Protein AF-A0A2W1BPV3-F1 (afdb_monomer_lite)

Foldseek 3Di:
DPDPLVVVPPPPQQFDVLLVLLCVLLQVVCVVLLNRLWDADPSHTGFDDPVSLVVNVVSLVVLLVLLVCVLVVLVVPDDCDDVSVLVSVVSVLVSVLSVVVSVLSSVLSVVCRSLVSVLSVLLSVLCVLVVVDPDNSVVSSVVLNVVSVVLLVVQVVVLVVCCVVPVVPDDPSVSVSSSVCSNLVSVVSVLVSSVVSLCVLVVVVVVVVVVCVPDDDDCVVVVVVSSVVSVVSSVVSVVSSCVSCVSVVVSVVVVVVSVVVSVVVSVVSVVVSVVVVVVVVVVVVVVVVD

pLDDT: mean 87.78, std 9.65, range [49.22, 98.38]

Secondary structure (DSSP, 8-state):
----GGGGGSS-----HHHHHHHHHHHHHHHHTT--SSEEETTEEEPPPHHHHHHHHHHHHHHHHHHHHHHHHHHHHS-S-HHHHHHHHHHHHHHHHHHHHHHHHHHHHHHTHHHHHHHHHHHHHHHHHTT--SHHHHHHHHHHHHHHHHHHHHHHHHHHHHHHHTTTT--HHHHHHHHHTHHHHHHHHHHHHHHHHHHHHHHHHHHHHHHGGG--STTHHHHHHHHHHHHHHHHHHHHHHHHHHHHHHHHHHHHHHHHHHHHHHHHHHHHHHHHHHHHHHHHHHHHH--

Organism: Helicoverpa armigera (NCBI:txid29058)

Sequence (290 aa):
MAINIEDISTQNNVVEKEVLSLFKPFRMMHALFVTAKYKIKDDVISANTLLYTCMSGFTSIVILVFYFFSIFQTAFVFKWEGLNLAKQVCNIFIYAIYLMGSMMNFCSDIINKDFNVLLVYKIQSICETLKIKGKSLKNFIMINWIYVITLNVYHMWWIVFFSYAFSSSYLYYEVVTNYFYIIFDMNVLYGMRVMKIIRQPLQIWLEEVRNLNSVIDEDYEYFWNKMFKIYEETLETYQIFAKIFRSVVSKVNWRLLIILAYEICLKLILRNYLSCSLIRTSTIYFRCSL

Structure (mmCIF, N/CA/C/O backbone):
data_AF-A0A2W1BPV3-F1
#
_entry.id   AF-A0A2W1BPV3-F1
#
loop_
_atom_site.group_PDB
_atom_site.id
_atom_site.type_symbol
_atom_site.label_atom_id
_atom_site.label_alt_id
_atom_site.label_comp_id
_atom_site.label_asym_id
_atom_site.label_entity_id
_atom_site.label_seq_id
_atom_site.pdbx_PDB_ins_code
_atom_site.Cartn_x
_atom_site.Cartn_y
_atom_site.Cartn_z
_atom_site.occupancy
_atom_site.B_iso_or_equiv
_atom_site.auth_seq_id
_atom_site.auth_comp_id
_atom_site.auth_asym_id
_atom_site.auth_atom_id
_atom_site.pdbx_PDB_model_num
ATOM 1 N N . MET A 1 1 ? 2.784 12.902 24.929 1.00 49.22 1 MET A N 1
ATOM 2 C CA . MET A 1 1 ? 2.142 11.757 25.601 1.00 49.22 1 MET A CA 1
ATOM 3 C C . MET A 1 1 ? 2.839 10.496 25.113 1.00 49.22 1 MET A C 1
ATOM 5 O O . MET A 1 1 ? 2.697 10.152 23.945 1.00 49.22 1 MET A O 1
ATOM 9 N N . ALA A 1 2 ? 3.715 9.908 25.927 1.00 49.50 2 ALA A N 1
ATOM 10 C CA . ALA A 1 2 ? 4.306 8.612 25.610 1.00 49.50 2 ALA A CA 1
ATOM 11 C C . ALA A 1 2 ? 3.259 7.554 25.971 1.00 49.50 2 ALA A C 1
ATOM 13 O O . ALA A 1 2 ? 2.893 7.436 27.135 1.00 49.50 2 ALA A O 1
ATOM 14 N N . ILE A 1 3 ? 2.702 6.871 24.972 1.00 60.78 3 ILE A N 1
ATOM 15 C CA . ILE A 1 3 ? 1.790 5.749 25.206 1.00 60.78 3 ILE A CA 1
ATOM 16 C C . ILE A 1 3 ? 2.669 4.589 25.680 1.00 60.78 3 ILE A C 1
ATOM 18 O O . ILE A 1 3 ? 3.511 4.121 24.911 1.00 60.78 3 ILE A O 1
ATOM 22 N N . ASN A 1 4 ? 2.518 4.170 26.939 1.00 66.62 4 ASN A N 1
ATOM 23 C CA . ASN A 1 4 ? 3.201 2.990 27.464 1.00 66.62 4 ASN A CA 1
ATOM 24 C C . ASN A 1 4 ? 2.645 1.752 26.752 1.00 66.62 4 ASN A C 1
ATOM 26 O O . ASN A 1 4 ? 1.512 1.339 26.979 1.00 66.62 4 ASN A O 1
ATOM 30 N N . ILE A 1 5 ? 3.440 1.180 25.848 1.00 65.31 5 ILE A N 1
ATOM 31 C CA . ILE A 1 5 ? 3.066 -0.008 25.063 1.00 65.31 5 ILE A CA 1
ATOM 32 C C . ILE A 1 5 ? 2.922 -1.243 25.975 1.00 65.31 5 ILE A C 1
ATOM 34 O O . ILE A 1 5 ? 2.183 -2.168 25.642 1.00 65.31 5 ILE A O 1
ATOM 38 N N . GLU A 1 6 ? 3.580 -1.246 27.138 1.00 67.50 6 GLU A N 1
ATOM 39 C CA . GLU A 1 6 ? 3.568 -2.363 28.090 1.00 67.50 6 GLU A CA 1
ATOM 40 C C . GLU A 1 6 ? 2.186 -2.615 28.715 1.00 67.50 6 GLU A C 1
ATOM 42 O O . GLU A 1 6 ? 1.795 -3.777 28.845 1.00 67.50 6 GLU A O 1
ATOM 47 N N . ASP A 1 7 ? 1.395 -1.569 28.981 1.00 61.81 7 ASP A N 1
ATOM 48 C CA . ASP A 1 7 ? 0.073 -1.705 29.617 1.00 61.81 7 ASP A CA 1
ATOM 49 C C . ASP A 1 7 ? -0.966 -2.388 28.711 1.00 61.81 7 ASP A C 1
ATOM 51 O O . ASP A 1 7 ? -1.918 -2.997 29.192 1.00 61.81 7 ASP A O 1
ATOM 55 N N . ILE A 1 8 ? -0.769 -2.359 27.388 1.00 62.12 8 ILE A N 1
ATOM 56 C CA . ILE A 1 8 ? -1.675 -3.006 26.423 1.00 62.12 8 ILE A CA 1
ATOM 57 C C . ILE A 1 8 ? -1.459 -4.531 26.403 1.00 62.12 8 ILE A C 1
ATOM 59 O O . ILE A 1 8 ? -2.325 -5.283 25.969 1.00 62.12 8 ILE A O 1
ATOM 63 N N . SER A 1 9 ? -0.320 -5.032 26.890 1.00 55.91 9 SER A N 1
ATOM 64 C CA . SER A 1 9 ? 0.036 -6.452 26.756 1.00 55.91 9 SER A CA 1
ATOM 65 C C . SER A 1 9 ? -0.665 -7.400 27.745 1.00 55.91 9 SER A C 1
ATOM 67 O O . SER A 1 9 ? -0.678 -8.606 27.496 1.00 55.91 9 SER A O 1
ATOM 69 N N . THR A 1 10 ? -1.271 -6.889 28.825 1.00 58.09 10 THR A N 1
ATOM 70 C CA . THR A 1 10 ? -1.756 -7.705 29.960 1.00 58.09 10 THR A CA 1
ATOM 71 C C . THR A 1 10 ? -3.275 -7.873 30.053 1.00 58.09 10 THR A C 1
ATOM 73 O O . THR A 1 10 ? -3.734 -8.774 30.755 1.00 58.09 10 THR A O 1
ATOM 76 N N . GLN A 1 11 ? -4.078 -7.082 29.336 1.00 59.12 11 GLN A N 1
ATOM 77 C CA . GLN A 1 11 ? -5.503 -7.390 29.166 1.00 59.12 11 GLN A CA 1
ATOM 78 C C . GLN A 1 11 ? -5.657 -8.544 28.170 1.00 59.12 11 GLN A C 1
ATOM 80 O O . GLN A 1 11 ? -4.871 -8.659 27.237 1.00 59.12 11 GLN A O 1
ATOM 85 N N . ASN A 1 12 ? -6.639 -9.428 28.383 1.00 61.16 12 ASN A N 1
ATOM 86 C CA . ASN A 1 12 ? -6.933 -10.574 27.516 1.00 61.16 12 ASN A CA 1
ATOM 87 C C . ASN A 1 12 ? -7.134 -10.118 26.056 1.00 61.16 12 ASN A C 1
ATOM 89 O O . ASN A 1 12 ? -8.250 -9.822 25.640 1.00 61.16 12 ASN A O 1
ATOM 93 N N . ASN A 1 13 ? -6.038 -10.073 25.293 1.00 64.31 13 ASN A N 1
ATOM 94 C CA . ASN A 1 13 ? -5.910 -9.530 23.937 1.00 64.31 13 ASN A CA 1
ATOM 95 C C . ASN A 1 13 ? -6.501 -10.467 22.877 1.00 64.31 13 ASN A C 1
ATOM 97 O O . ASN A 1 13 ? -5.894 -10.736 21.839 1.00 64.31 13 ASN A O 1
ATOM 101 N N . VAL A 1 14 ? -7.678 -11.017 23.157 1.00 80.50 14 VAL A N 1
ATOM 102 C CA . VAL A 1 14 ? -8.420 -11.815 22.193 1.00 80.50 14 VAL A CA 1
ATOM 103 C C . VAL A 1 14 ? -9.124 -10.837 21.267 1.00 80.50 14 VAL A C 1
ATOM 105 O O . VAL A 1 14 ? -10.093 -10.185 21.651 1.00 80.50 14 VAL A O 1
ATOM 108 N N . VAL A 1 15 ? -8.613 -10.710 20.044 1.00 82.69 15 VAL A N 1
ATOM 109 C CA . VAL A 1 15 ? -9.249 -9.857 19.044 1.00 82.69 15 VAL A CA 1
ATOM 110 C C . VAL A 1 15 ? -10.514 -10.539 18.541 1.00 82.69 15 VAL A C 1
ATOM 112 O O . VAL A 1 15 ? -10.476 -11.702 18.128 1.00 82.69 15 VAL A O 1
ATOM 115 N N . GLU A 1 16 ? -11.641 -9.820 18.528 1.00 90.06 16 GLU A N 1
ATOM 116 C CA . GLU A 1 16 ? -12.874 -10.347 17.941 1.00 90.06 16 GLU A CA 1
ATOM 117 C C . GLU A 1 16 ? -12.615 -10.789 16.484 1.00 90.06 16 GLU A C 1
ATOM 119 O O . GLU A 1 16 ? -12.176 -10.012 15.626 1.00 90.06 16 GLU A O 1
ATOM 124 N N . LYS A 1 17 ? -12.915 -12.059 16.173 1.00 91.94 17 LYS A N 1
ATOM 125 C CA . LYS A 1 17 ? -12.676 -12.663 14.845 1.00 91.94 17 LYS A CA 1
ATOM 126 C C . LYS A 1 17 ? -13.303 -11.868 13.701 1.00 91.94 17 LYS A C 1
ATOM 128 O O . LYS A 1 17 ? -12.774 -11.865 12.585 1.00 91.94 17 LYS A O 1
ATOM 133 N N . GLU A 1 18 ? -14.415 -11.185 13.963 1.00 91.50 18 GLU A N 1
ATOM 134 C CA . GLU A 1 18 ? -15.081 -10.347 12.971 1.00 91.50 18 GLU A CA 1
ATOM 135 C C . GLU A 1 18 ? -14.211 -9.143 12.571 1.00 91.50 18 GLU A C 1
ATOM 137 O O . GLU A 1 18 ? -14.060 -8.873 11.377 1.00 91.50 18 GLU A O 1
ATOM 142 N N . VAL A 1 19 ? -13.536 -8.489 13.522 1.00 91.88 19 VAL A N 1
ATOM 143 C CA . VAL A 1 19 ? -12.616 -7.375 13.239 1.00 91.88 19 VAL A CA 1
ATOM 144 C C . VAL A 1 19 ? -11.375 -7.868 12.491 1.00 91.88 19 VAL A C 1
ATOM 146 O O . VAL A 1 19 ? -10.951 -7.251 11.513 1.00 91.88 19 VAL A O 1
ATOM 149 N N . LEU A 1 20 ? -10.832 -9.037 12.848 1.00 93.94 20 LEU A N 1
ATOM 150 C CA . LEU A 1 20 ? -9.727 -9.648 12.092 1.00 93.94 20 LEU A CA 1
ATOM 151 C C . LEU A 1 20 ? -10.113 -9.931 10.635 1.00 93.94 20 LEU A C 1
ATOM 153 O O . LEU A 1 20 ? -9.305 -9.767 9.713 1.00 93.94 20 LEU A O 1
ATOM 157 N N . SER A 1 21 ? -11.358 -10.354 10.409 1.00 94.94 21 SER A N 1
ATOM 158 C CA . SER A 1 21 ? -11.850 -10.688 9.073 1.00 94.94 21 SER A CA 1
ATOM 159 C C . SER A 1 21 ? -11.934 -9.471 8.143 1.00 94.94 21 SER A C 1
ATOM 161 O O . SER A 1 21 ? -11.757 -9.620 6.931 1.00 94.94 21 SER A O 1
ATOM 163 N N . LEU A 1 22 ? -12.079 -8.264 8.700 1.00 95.12 22 LEU A N 1
ATOM 164 C CA . LEU A 1 22 ? -12.081 -7.007 7.953 1.00 95.12 22 LEU A CA 1
ATOM 165 C C . LEU A 1 22 ? -10.731 -6.723 7.277 1.00 95.12 22 LEU A C 1
ATOM 167 O O . LEU A 1 22 ? -10.703 -6.181 6.167 1.00 95.12 22 LEU A O 1
ATOM 171 N N . PHE A 1 23 ? -9.625 -7.168 7.875 1.00 95.75 23 PHE A N 1
ATOM 172 C CA . PHE A 1 23 ? -8.279 -6.996 7.321 1.00 95.75 23 PHE A CA 1
ATOM 173 C C . PHE A 1 23 ? -7.764 -8.196 6.520 1.00 95.75 23 PHE A C 1
ATOM 175 O O . PHE A 1 23 ? -6.737 -8.095 5.842 1.00 95.75 23 PHE A O 1
ATOM 182 N N . LYS A 1 24 ? -8.475 -9.32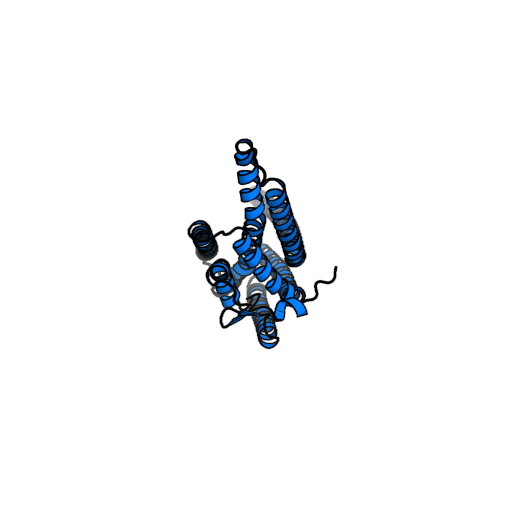7 6.554 1.00 96.00 24 LYS A N 1
ATOM 183 C CA . LYS A 1 24 ? -8.072 -10.576 5.892 1.00 96.00 24 LYS A CA 1
ATOM 184 C C . LYS A 1 24 ? -7.761 -10.426 4.389 1.00 96.00 24 LYS A C 1
ATOM 186 O O . LYS A 1 24 ? -6.731 -10.973 3.990 1.00 96.00 24 LYS A O 1
ATOM 191 N N . PRO A 1 25 ? -8.538 -9.680 3.570 1.00 96.75 25 PRO A N 1
ATOM 192 C CA . PRO A 1 25 ? -8.234 -9.513 2.143 1.00 96.75 25 PRO A CA 1
ATOM 193 C C . PRO A 1 25 ? -6.872 -8.844 1.914 1.00 96.75 25 PRO A C 1
ATOM 195 O O . PRO A 1 25 ? -6.055 -9.315 1.127 1.00 96.75 25 PRO A O 1
ATOM 198 N N . PHE A 1 26 ? -6.591 -7.775 2.664 1.00 96.62 26 PHE A N 1
ATOM 199 C CA . PHE A 1 26 ? -5.329 -7.037 2.572 1.00 96.62 26 PHE A CA 1
ATOM 200 C C . PHE A 1 26 ? -4.157 -7.869 3.072 1.00 96.62 26 PHE A C 1
ATOM 202 O O . PHE A 1 26 ? -3.109 -7.909 2.435 1.00 96.62 26 PHE A O 1
ATOM 209 N N . ARG A 1 27 ? -4.341 -8.575 4.193 1.00 95.62 27 ARG A N 1
ATOM 210 C CA . ARG A 1 27 ? -3.318 -9.466 4.743 1.00 95.62 27 ARG A CA 1
ATOM 211 C C . ARG A 1 27 ? -2.972 -10.586 3.769 1.00 95.62 27 ARG A C 1
ATOM 213 O O . ARG A 1 27 ? -1.799 -10.900 3.642 1.00 95.62 27 ARG A O 1
ATOM 220 N N . MET A 1 28 ? -3.960 -11.174 3.092 1.00 96.69 28 MET A N 1
ATOM 221 C CA . MET A 1 28 ? -3.728 -12.220 2.093 1.00 96.69 28 MET A CA 1
ATOM 222 C C . MET A 1 28 ? -2.845 -11.709 0.953 1.00 96.69 28 MET A C 1
ATOM 224 O O . MET A 1 28 ? -1.843 -12.343 0.635 1.00 96.69 28 MET A O 1
ATOM 228 N N . MET A 1 29 ? -3.163 -10.536 0.401 1.00 96.81 29 MET A N 1
ATOM 229 C CA . MET A 1 29 ? -2.354 -9.927 -0.657 1.00 96.81 29 MET A CA 1
ATOM 230 C C . MET A 1 29 ? -0.951 -9.564 -0.172 1.00 96.81 29 MET A C 1
ATOM 232 O O . MET A 1 29 ? 0.028 -9.910 -0.820 1.00 96.81 29 MET A O 1
ATOM 236 N N . HIS A 1 30 ? -0.818 -8.921 0.988 1.00 95.44 30 HIS A N 1
ATOM 237 C CA . HIS A 1 30 ? 0.501 -8.596 1.527 1.00 95.44 30 HIS A CA 1
ATOM 238 C C . HIS A 1 30 ? 1.317 -9.854 1.863 1.00 95.44 30 HIS A C 1
ATOM 240 O O . HIS A 1 30 ? 2.524 -9.868 1.655 1.00 95.44 30 HIS A O 1
ATOM 246 N N . ALA A 1 31 ? 0.689 -10.929 2.343 1.00 95.38 31 ALA A N 1
ATOM 247 C CA . ALA A 1 31 ? 1.369 -12.196 2.602 1.00 95.38 31 ALA A CA 1
ATOM 248 C C . ALA A 1 31 ? 1.884 -12.849 1.311 1.00 95.38 31 ALA A C 1
ATOM 250 O O . ALA A 1 31 ? 3.004 -13.350 1.309 1.00 95.38 31 ALA A O 1
ATOM 251 N N . LEU A 1 32 ? 1.119 -12.778 0.213 1.00 95.25 32 LEU A N 1
ATOM 252 C CA . LEU A 1 32 ? 1.546 -13.258 -1.109 1.00 95.25 32 LEU A CA 1
ATOM 253 C C . LEU A 1 32 ? 2.847 -12.582 -1.569 1.00 95.25 32 LEU A C 1
ATOM 255 O O . LEU A 1 32 ? 3.685 -13.220 -2.196 1.00 95.25 32 LEU A O 1
ATOM 259 N N . PHE A 1 33 ? 3.040 -11.318 -1.194 1.00 93.62 33 PHE A N 1
ATOM 260 C CA . PHE A 1 33 ? 4.239 -10.541 -1.506 1.00 93.62 33 PHE A CA 1
ATOM 261 C C . PHE A 1 33 ? 5.263 -10.469 -0.364 1.00 93.62 33 PHE A C 1
ATOM 263 O O . PHE A 1 33 ? 6.208 -9.694 -0.450 1.00 93.62 33 PHE A O 1
ATOM 270 N N . VAL A 1 34 ? 5.089 -11.238 0.717 1.00 95.38 34 VAL A N 1
ATOM 271 C CA . VAL A 1 34 ? 5.971 -11.216 1.903 1.00 95.38 34 VAL A CA 1
ATOM 272 C C . VAL A 1 34 ? 6.099 -9.804 2.516 1.00 95.38 34 VAL A C 1
ATOM 274 O O . VAL A 1 34 ? 7.123 -9.423 3.071 1.00 95.38 34 VAL A O 1
ATOM 277 N N . THR A 1 35 ? 5.036 -9.000 2.445 1.00 94.75 35 THR A N 1
ATOM 278 C CA . THR A 1 35 ? 4.943 -7.619 2.968 1.00 94.75 35 THR A CA 1
ATOM 279 C C . THR A 1 35 ? 3.849 -7.457 4.030 1.00 94.75 35 THR A C 1
ATOM 281 O O . THR A 1 35 ? 3.398 -6.349 4.318 1.00 94.75 35 THR A O 1
ATOM 284 N N . ALA A 1 36 ? 3.367 -8.556 4.629 1.00 95.25 36 ALA A N 1
ATOM 285 C CA . ALA A 1 36 ? 2.400 -8.481 5.728 1.00 95.25 36 ALA A CA 1
ATOM 286 C C . ALA A 1 36 ? 2.917 -7.583 6.866 1.00 95.25 36 ALA A C 1
ATOM 288 O O . ALA A 1 36 ? 4.058 -7.722 7.293 1.00 95.25 36 ALA A O 1
ATOM 289 N N . LYS A 1 37 ? 2.067 -6.677 7.367 1.00 93.81 37 LYS A N 1
ATOM 290 C CA . LYS A 1 37 ? 2.445 -5.638 8.348 1.00 93.81 37 LYS A CA 1
ATOM 291 C C . LYS A 1 37 ? 2.455 -6.111 9.802 1.00 93.81 37 LYS A C 1
ATOM 293 O O . LYS A 1 37 ? 3.055 -5.464 10.652 1.00 93.81 37 LYS A O 1
ATOM 298 N N . TYR A 1 38 ? 1.765 -7.207 10.086 1.00 95.12 38 TYR A N 1
ATOM 299 C CA . TYR A 1 38 ? 1.648 -7.807 11.410 1.00 95.12 38 TYR A CA 1
ATOM 300 C C . TYR A 1 38 ? 1.329 -9.296 11.274 1.00 95.12 38 TYR A C 1
ATOM 302 O O . TYR A 1 38 ? 0.836 -9.755 10.234 1.00 95.12 38 TYR A O 1
ATOM 310 N N . LYS A 1 39 ? 1.565 -10.040 12.353 1.00 94.81 39 LYS A N 1
ATOM 311 C CA . LYS A 1 39 ? 1.269 -11.465 12.458 1.00 94.81 39 LYS A CA 1
ATOM 312 C C . LYS A 1 39 ? -0.007 -11.654 13.268 1.00 94.81 39 LYS A C 1
ATOM 314 O O . LYS A 1 39 ? -0.216 -10.983 14.270 1.00 94.81 39 LYS A O 1
ATOM 319 N N . ILE A 1 40 ? -0.850 -12.584 12.832 1.00 93.06 40 ILE A N 1
ATOM 320 C CA . ILE A 1 40 ? -2.006 -13.038 13.610 1.00 93.06 40 ILE A CA 1
ATOM 321 C C . ILE A 1 40 ? -1.770 -14.507 13.920 1.00 93.06 40 ILE A C 1
ATOM 323 O O . ILE A 1 40 ? -1.622 -15.305 12.990 1.00 93.06 40 ILE A O 1
ATOM 327 N N . LYS A 1 41 ? -1.707 -14.849 15.202 1.00 92.56 41 LYS A N 1
ATOM 328 C CA . LYS A 1 41 ? -1.566 -16.223 15.678 1.00 92.56 41 LYS A CA 1
ATOM 329 C C . LYS A 1 41 ? -2.521 -16.407 16.852 1.00 92.56 41 LYS A C 1
ATOM 331 O O . LYS A 1 41 ? -2.480 -15.602 17.770 1.00 92.56 41 LYS A O 1
ATOM 336 N N . ASP A 1 42 ? -3.365 -17.434 16.790 1.00 90.81 42 ASP A N 1
ATOM 337 C CA . ASP A 1 42 ? -4.294 -17.789 17.873 1.00 90.81 42 ASP A CA 1
ATOM 338 C C . ASP A 1 42 ? -5.170 -16.601 18.325 1.00 90.81 42 ASP A C 1
ATOM 340 O O . ASP A 1 42 ? -5.285 -16.314 19.508 1.00 90.81 42 ASP A O 1
ATOM 344 N N . ASP A 1 43 ? -5.737 -15.866 17.357 1.00 89.25 43 ASP A N 1
ATOM 345 C CA . ASP A 1 43 ? -6.548 -14.649 17.562 1.00 89.25 43 ASP A CA 1
ATOM 346 C C . ASP A 1 43 ? -5.822 -13.465 18.247 1.00 89.25 43 ASP A C 1
ATOM 348 O O . ASP A 1 43 ? -6.428 -12.423 18.492 1.00 89.25 43 ASP A O 1
ATOM 352 N N . VAL A 1 44 ? -4.504 -13.569 18.456 1.00 91.25 44 VAL A N 1
ATOM 353 C CA . VAL A 1 44 ? -3.647 -12.488 18.960 1.00 91.25 44 VAL A CA 1
ATOM 354 C C . VAL A 1 44 ? -2.901 -11.825 17.805 1.00 91.25 44 VAL A C 1
ATOM 356 O O . VAL A 1 44 ? -2.309 -12.493 16.945 1.00 91.25 44 VAL A O 1
ATOM 359 N N . ILE A 1 45 ? -2.904 -10.491 17.788 1.00 93.06 45 ILE A N 1
ATOM 360 C CA . ILE A 1 45 ? -2.127 -9.693 16.837 1.00 93.06 45 ILE A CA 1
ATOM 361 C C . ILE A 1 45 ? -0.797 -9.327 17.482 1.00 93.06 45 ILE A C 1
ATOM 363 O O . ILE A 1 45 ? -0.753 -8.649 18.508 1.00 93.06 45 ILE A O 1
ATOM 367 N N . SER A 1 46 ? 0.297 -9.740 16.851 1.00 95.00 46 SER A N 1
ATOM 368 C CA . SER A 1 46 ? 1.648 -9.403 17.283 1.00 95.00 46 SER A CA 1
ATOM 369 C C . SER A 1 46 ? 2.418 -8.701 16.172 1.00 95.00 46 SER A C 1
ATOM 371 O O . SER A 1 46 ? 2.145 -8.876 14.977 1.00 95.00 46 SER A O 1
ATOM 373 N N . ALA A 1 47 ? 3.446 -7.949 16.559 1.00 95.62 47 ALA A N 1
ATOM 374 C CA . ALA A 1 47 ? 4.420 -7.449 15.602 1.00 95.62 47 ALA A CA 1
ATOM 375 C C . ALA A 1 47 ? 5.089 -8.626 14.868 1.00 95.62 47 ALA A C 1
ATOM 377 O O . ALA A 1 47 ? 5.146 -9.759 15.368 1.00 95.62 47 ALA A O 1
ATOM 378 N N . ASN A 1 48 ? 5.577 -8.363 13.657 1.00 94.81 48 ASN A N 1
ATOM 379 C CA . ASN A 1 48 ? 6.331 -9.357 12.904 1.00 94.81 48 ASN A CA 1
ATOM 380 C C . ASN A 1 48 ? 7.630 -9.722 13.629 1.00 94.81 48 ASN A C 1
ATOM 382 O O . ASN A 1 48 ? 8.268 -8.882 14.267 1.00 94.81 48 ASN A O 1
ATOM 386 N N . THR A 1 49 ? 8.046 -10.980 13.491 1.00 95.12 49 THR A N 1
ATOM 387 C CA . THR A 1 49 ? 9.345 -11.427 13.995 1.00 95.12 49 THR A CA 1
ATOM 388 C C . THR A 1 49 ? 10.472 -10.825 13.159 1.00 95.12 49 THR A C 1
ATOM 390 O O . THR A 1 49 ? 10.302 -10.559 11.969 1.00 95.12 49 THR A O 1
ATOM 393 N N . LEU A 1 50 ? 11.656 -10.670 13.761 1.00 94.56 50 LEU A N 1
ATOM 394 C CA . LEU A 1 50 ? 12.847 -10.191 13.052 1.00 94.56 50 LEU A CA 1
ATOM 395 C C . LEU A 1 50 ? 13.149 -11.052 11.816 1.00 94.56 50 LEU A C 1
ATOM 397 O O . LEU A 1 50 ? 13.428 -10.512 10.752 1.00 94.56 50 LEU A O 1
ATOM 401 N N . LEU A 1 51 ? 12.993 -12.376 11.929 1.00 95.75 51 LEU A N 1
ATOM 402 C CA . LEU A 1 51 ? 13.170 -13.308 10.813 1.00 95.75 51 LEU A CA 1
ATOM 403 C C . LEU A 1 51 ? 12.221 -13.007 9.644 1.00 95.75 51 LEU A C 1
ATOM 405 O O . LEU A 1 51 ? 12.664 -12.982 8.500 1.00 95.75 51 LEU A O 1
ATOM 409 N N . TYR A 1 52 ? 10.942 -12.724 9.915 1.00 95.19 52 TYR A N 1
ATOM 410 C CA . TYR A 1 52 ? 9.988 -12.364 8.863 1.00 95.19 52 TYR A CA 1
ATOM 411 C C . TYR A 1 52 ? 10.373 -11.041 8.188 1.00 95.19 52 TYR A C 1
ATOM 413 O O . TYR A 1 52 ? 10.343 -10.935 6.964 1.00 95.19 52 TYR A O 1
ATOM 421 N N . THR A 1 53 ? 10.798 -10.046 8.969 1.00 94.62 53 THR A N 1
ATOM 422 C CA . THR A 1 53 ? 11.296 -8.771 8.438 1.00 94.62 53 THR A CA 1
ATOM 423 C C . THR A 1 53 ? 12.532 -8.973 7.556 1.00 94.62 53 THR A C 1
ATOM 425 O O . THR A 1 53 ? 12.599 -8.414 6.464 1.00 94.62 53 THR A O 1
ATOM 428 N N . CYS A 1 54 ? 13.478 -9.823 7.963 1.00 95.56 54 CYS A N 1
ATOM 429 C CA . CYS A 1 54 ? 14.633 -10.184 7.139 1.00 95.56 54 CYS A CA 1
ATOM 430 C C . CYS A 1 54 ? 14.216 -10.887 5.841 1.00 95.56 54 CYS A C 1
ATOM 432 O O . CYS A 1 54 ? 14.719 -10.534 4.778 1.00 95.56 54 CYS A O 1
ATOM 434 N N . MET A 1 55 ? 13.265 -11.828 5.899 1.00 95.94 55 MET A N 1
ATOM 435 C CA . MET A 1 55 ? 12.726 -12.490 4.704 1.00 95.94 55 MET A CA 1
ATOM 436 C C . MET A 1 55 ? 12.041 -11.503 3.753 1.00 95.94 55 MET A C 1
ATOM 438 O O . MET A 1 55 ? 12.227 -11.594 2.540 1.00 95.94 55 MET A O 1
ATOM 442 N N . SER A 1 56 ? 11.284 -10.542 4.286 1.00 95.12 56 SER A N 1
ATOM 443 C CA . SER A 1 56 ? 10.649 -9.474 3.507 1.00 95.12 56 SER A CA 1
ATOM 444 C C . SER A 1 56 ? 11.685 -8.596 2.796 1.00 95.12 56 SER A C 1
ATOM 446 O O . SER A 1 56 ? 11.577 -8.344 1.593 1.00 95.12 56 SER A O 1
ATOM 448 N N . GLY A 1 57 ? 12.743 -8.199 3.511 1.00 95.44 57 GLY A N 1
ATOM 449 C CA . GLY A 1 57 ? 13.855 -7.431 2.948 1.00 95.44 57 GLY A CA 1
ATOM 450 C C . GLY A 1 57 ? 14.611 -8.204 1.869 1.00 95.44 57 GLY A C 1
ATOM 451 O O . GLY A 1 57 ? 14.839 -7.681 0.781 1.00 95.44 57 GLY A O 1
ATOM 452 N N . PHE A 1 58 ? 14.922 -9.477 2.125 1.00 96.19 58 PHE A N 1
ATOM 453 C CA . PHE A 1 58 ? 15.555 -10.360 1.146 1.00 96.19 58 PHE A CA 1
ATOM 454 C C . PHE A 1 58 ? 14.698 -10.519 -0.115 1.00 96.19 58 PHE A C 1
ATOM 456 O O . PHE A 1 58 ? 15.190 -10.322 -1.222 1.00 96.19 58 PHE A O 1
ATOM 463 N N . THR A 1 59 ? 13.400 -10.789 0.045 1.00 94.00 59 THR A N 1
ATOM 464 C CA . THR A 1 59 ? 12.452 -10.903 -1.075 1.00 94.00 59 THR A CA 1
ATOM 465 C C . THR A 1 59 ? 12.407 -9.608 -1.888 1.00 94.00 59 THR A C 1
ATOM 467 O O . THR A 1 59 ? 12.471 -9.645 -3.114 1.00 94.00 59 THR A O 1
ATOM 470 N N . SER A 1 60 ? 12.386 -8.454 -1.215 1.00 93.94 60 SER A N 1
ATOM 471 C CA . SER A 1 60 ? 12.415 -7.141 -1.869 1.00 93.94 60 SER A CA 1
ATOM 472 C C . SER A 1 60 ? 13.697 -6.932 -2.684 1.00 93.94 60 SER A C 1
ATOM 474 O O . SER A 1 60 ? 13.624 -6.460 -3.817 1.00 93.94 60 SER A O 1
ATOM 476 N N . ILE A 1 61 ? 14.861 -7.328 -2.155 1.00 95.44 61 ILE A N 1
ATOM 477 C CA . ILE A 1 61 ? 16.147 -7.262 -2.870 1.00 95.44 61 ILE A CA 1
ATOM 478 C C . ILE A 1 61 ? 16.144 -8.190 -4.090 1.00 95.44 61 ILE A C 1
ATOM 480 O O . ILE A 1 61 ? 16.541 -7.763 -5.171 1.00 95.44 61 ILE A O 1
ATOM 484 N N . VAL A 1 62 ? 15.663 -9.429 -3.952 1.00 94.56 62 VAL A N 1
ATOM 485 C CA . VAL A 1 62 ? 15.577 -10.385 -5.070 1.00 94.56 62 VAL A CA 1
ATOM 486 C C . VAL A 1 62 ? 14.708 -9.829 -6.198 1.00 94.56 62 VAL A C 1
ATOM 488 O O . VAL A 1 62 ? 15.121 -9.857 -7.356 1.00 94.56 62 VAL A O 1
ATOM 491 N N . ILE A 1 63 ? 13.543 -9.260 -5.870 1.00 92.62 63 ILE A N 1
ATOM 492 C CA . ILE A 1 63 ? 12.660 -8.632 -6.863 1.00 92.62 63 ILE A CA 1
ATOM 493 C C . ILE A 1 63 ? 13.358 -7.444 -7.537 1.00 92.62 63 ILE A C 1
ATOM 495 O O . ILE A 1 63 ? 13.259 -7.291 -8.752 1.00 92.62 63 ILE A O 1
ATOM 499 N N . LEU A 1 64 ? 14.091 -6.619 -6.781 1.00 93.94 64 LEU A N 1
ATOM 500 C CA . LEU A 1 64 ? 14.840 -5.486 -7.336 1.00 93.94 64 LEU A CA 1
ATOM 501 C C . LEU A 1 64 ? 15.938 -5.933 -8.303 1.00 93.94 64 LEU A C 1
ATOM 503 O O . LEU A 1 64 ? 16.051 -5.366 -9.386 1.00 93.94 64 LEU A O 1
ATOM 507 N N . VAL A 1 65 ? 16.709 -6.963 -7.950 1.00 94.62 65 VAL A N 1
ATOM 508 C CA . VAL A 1 65 ? 17.752 -7.525 -8.823 1.00 94.62 65 VAL A CA 1
ATOM 509 C C . VAL A 1 65 ? 17.137 -8.131 -10.082 1.00 94.62 65 VAL A C 1
ATOM 511 O O . VAL A 1 65 ? 17.630 -7.884 -11.181 1.00 94.62 65 VAL A O 1
ATOM 514 N N . PHE A 1 66 ? 16.035 -8.874 -9.949 1.00 92.94 66 PHE A N 1
ATOM 515 C CA . PHE A 1 66 ? 15.319 -9.432 -11.096 1.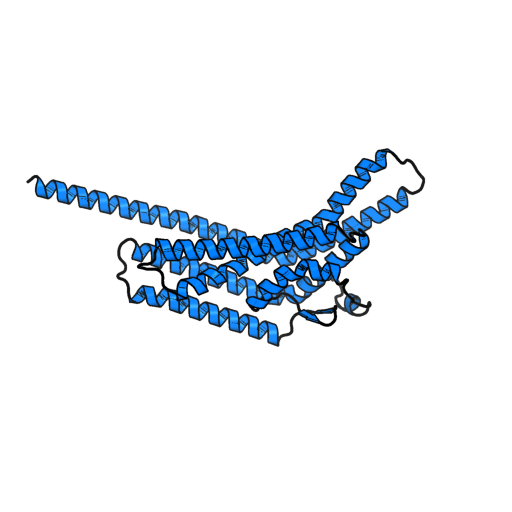00 92.94 66 PHE A CA 1
ATOM 516 C C . PHE A 1 66 ? 14.794 -8.330 -12.025 1.00 92.94 66 PHE A C 1
ATOM 518 O O . PHE A 1 66 ? 14.911 -8.429 -13.250 1.00 92.94 66 PHE A O 1
ATOM 525 N N . TYR A 1 67 ? 14.263 -7.248 -11.452 1.00 92.12 67 TYR A N 1
ATOM 526 C CA . TYR A 1 67 ? 13.753 -6.130 -12.232 1.00 92.12 67 TYR A CA 1
ATO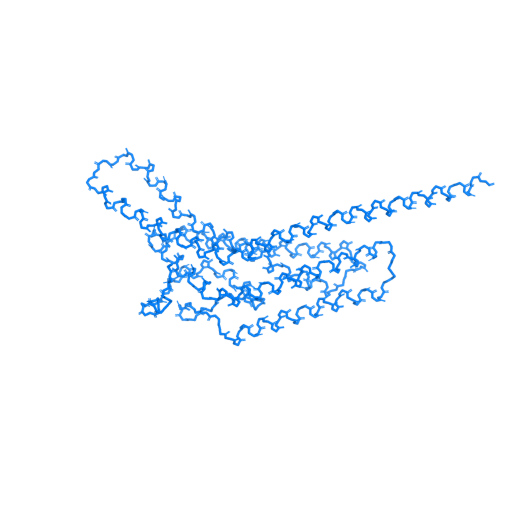M 527 C C . TYR A 1 67 ? 14.873 -5.335 -12.915 1.00 92.12 67 TYR A C 1
ATOM 529 O O . TYR A 1 67 ? 14.756 -4.983 -14.088 1.00 92.12 67 TYR A O 1
ATOM 537 N N . PHE A 1 68 ? 15.994 -5.132 -12.221 1.00 93.88 68 PHE A N 1
ATOM 538 C CA . PHE A 1 68 ? 17.207 -4.561 -12.798 1.00 93.88 68 PHE A CA 1
ATOM 539 C C . PHE A 1 68 ? 17.679 -5.394 -13.993 1.00 93.88 68 PHE A C 1
ATOM 541 O O . PHE A 1 68 ? 17.827 -4.869 -15.094 1.00 93.88 68 PHE A O 1
ATOM 548 N N . PHE A 1 69 ? 17.840 -6.706 -13.810 1.00 93.06 69 PHE A N 1
ATOM 549 C CA . PHE A 1 69 ? 18.264 -7.605 -14.880 1.00 93.06 69 PHE A CA 1
ATOM 550 C C . PHE A 1 69 ? 17.331 -7.524 -16.096 1.00 93.06 69 PHE A C 1
ATOM 552 O O . PHE A 1 69 ? 17.806 -7.364 -17.217 1.00 93.06 69 PHE A O 1
ATOM 559 N N . SER A 1 70 ? 16.016 -7.528 -15.862 1.00 90.06 70 SER A N 1
ATOM 560 C CA . SER A 1 70 ? 14.990 -7.409 -16.906 1.00 90.06 70 SER A CA 1
ATOM 561 C C . SER A 1 70 ? 15.164 -6.149 -17.767 1.00 90.06 70 SER A C 1
ATOM 563 O O . SER A 1 70 ? 15.080 -6.209 -18.989 1.00 90.06 70 SER A O 1
ATOM 565 N N . ILE A 1 71 ? 15.457 -5.003 -17.145 1.00 89.44 71 ILE A N 1
ATOM 566 C CA . ILE A 1 71 ? 15.604 -3.714 -17.842 1.00 89.44 71 ILE A CA 1
ATOM 567 C C . ILE A 1 71 ? 16.942 -3.592 -18.567 1.00 89.44 71 ILE A C 1
ATOM 569 O O . ILE A 1 71 ? 17.020 -3.000 -19.646 1.00 89.44 71 ILE A O 1
ATOM 573 N N . PHE A 1 72 ? 18.020 -4.096 -17.969 1.00 89.94 72 PHE A N 1
ATOM 574 C CA . PHE A 1 72 ? 19.348 -3.984 -18.566 1.00 89.94 72 PHE A CA 1
ATOM 575 C C . PHE A 1 72 ? 19.564 -5.013 -19.673 1.00 89.94 72 PHE A C 1
ATOM 577 O O . PHE A 1 72 ? 20.232 -4.703 -20.655 1.00 89.94 72 PHE A O 1
ATOM 584 N N . GLN A 1 73 ? 18.932 -6.186 -19.594 1.00 90.75 73 GLN A N 1
ATOM 585 C CA . GLN A 1 73 ? 18.969 -7.161 -20.679 1.00 90.75 73 GLN A CA 1
ATOM 586 C C . GLN A 1 73 ? 18.415 -6.567 -21.983 1.00 90.75 73 GLN A C 1
ATOM 588 O O . GLN A 1 73 ? 19.053 -6.690 -23.027 1.00 90.75 73 GLN A O 1
ATOM 593 N N . THR A 1 74 ? 17.280 -5.857 -21.936 1.00 85.06 74 THR A N 1
ATOM 594 C CA . THR A 1 74 ? 16.747 -5.170 -23.125 1.00 85.06 74 THR A CA 1
ATOM 595 C C . THR A 1 74 ? 17.658 -4.037 -23.593 1.00 85.06 74 THR A C 1
ATOM 597 O O . THR A 1 74 ? 17.813 -3.836 -24.796 1.00 85.06 74 THR A O 1
ATOM 600 N N . ALA A 1 75 ? 18.308 -3.334 -22.660 1.00 87.94 75 ALA A N 1
ATOM 601 C CA . ALA A 1 75 ? 19.205 -2.221 -22.964 1.00 87.94 75 ALA A CA 1
ATOM 602 C C . ALA A 1 75 ? 20.411 -2.629 -23.823 1.00 87.94 75 ALA A C 1
ATOM 604 O O . ALA A 1 75 ? 20.864 -1.833 -24.643 1.00 87.94 75 ALA A O 1
ATOM 605 N N . PHE A 1 76 ? 20.939 -3.842 -23.626 1.00 88.62 76 PHE A N 1
ATOM 606 C CA . PHE A 1 76 ? 22.111 -4.336 -24.358 1.00 88.62 76 PHE A CA 1
ATOM 607 C C . PHE A 1 76 ? 21.770 -4.978 -25.708 1.00 88.62 76 PHE A C 1
ATOM 609 O O . PHE A 1 76 ? 22.627 -5.029 -26.587 1.00 88.62 76 PHE A O 1
ATOM 616 N N . VAL A 1 77 ? 20.539 -5.468 -25.888 1.00 87.69 77 VAL A N 1
ATOM 617 C CA . VAL A 1 77 ? 20.122 -6.158 -27.121 1.00 87.69 77 VAL A CA 1
ATOM 618 C C . VAL A 1 77 ? 19.631 -5.176 -28.186 1.00 87.69 77 VAL A C 1
ATOM 620 O O . VAL A 1 77 ? 19.912 -5.352 -29.372 1.00 87.69 77 VAL A O 1
ATOM 623 N N . PHE A 1 78 ? 18.893 -4.138 -27.790 1.00 84.12 78 PHE A N 1
ATOM 624 C CA . PHE A 1 78 ? 18.272 -3.217 -28.738 1.00 84.12 78 PHE A CA 1
ATOM 625 C C . PHE A 1 78 ? 19.148 -1.995 -29.016 1.00 84.12 78 PHE A C 1
ATOM 627 O O . PHE A 1 78 ? 19.721 -1.395 -28.110 1.00 84.12 78 PHE A O 1
ATOM 634 N N . LYS A 1 79 ? 19.198 -1.568 -30.284 1.00 89.25 79 LYS A N 1
ATOM 635 C CA . LYS A 1 79 ? 19.802 -0.280 -30.650 1.00 89.25 79 LYS A CA 1
ATOM 636 C C . LYS A 1 79 ? 19.021 0.863 -30.000 1.00 89.25 79 LYS A C 1
ATOM 638 O O . LYS A 1 79 ? 17.788 0.884 -30.038 1.00 89.25 79 LYS A O 1
ATOM 643 N N . TRP A 1 80 ? 19.753 1.823 -29.440 1.00 88.44 80 TRP A N 1
ATOM 644 C CA . TRP A 1 80 ? 19.228 2.993 -28.730 1.00 88.44 80 TRP A CA 1
ATOM 645 C C . TRP A 1 80 ? 18.720 4.062 -29.709 1.00 88.44 80 TRP A C 1
ATOM 647 O O . TRP A 1 80 ? 19.188 5.197 -29.725 1.00 88.44 80 TRP A O 1
ATOM 657 N N . GLU A 1 81 ? 17.756 3.693 -30.550 1.00 88.88 81 GLU A N 1
ATOM 658 C CA . GLU A 1 81 ? 17.206 4.558 -31.593 1.00 88.88 81 GLU A CA 1
ATOM 659 C C . GLU A 1 81 ? 15.678 4.670 -31.481 1.00 88.88 81 GLU A C 1
ATOM 661 O O . GLU A 1 81 ? 14.977 3.711 -31.143 1.00 88.88 81 GLU A O 1
ATOM 666 N N . GLY A 1 82 ? 15.154 5.867 -31.766 1.00 85.19 82 GLY A N 1
ATOM 667 C CA . GLY A 1 82 ? 13.717 6.146 -31.844 1.00 85.19 82 GLY A CA 1
ATOM 668 C C . GLY A 1 82 ? 12.925 5.729 -30.600 1.00 85.19 82 GLY A C 1
ATOM 669 O O . GLY A 1 82 ? 13.231 6.141 -29.480 1.00 85.19 82 GLY A O 1
ATOM 670 N N . LEU A 1 83 ? 11.887 4.912 -30.805 1.00 79.69 83 LEU A N 1
ATOM 671 C CA . LEU A 1 83 ? 10.982 4.449 -29.747 1.00 79.69 83 LEU A CA 1
ATOM 672 C C . LEU A 1 83 ? 11.671 3.559 -28.701 1.00 79.69 83 LEU A C 1
ATOM 674 O O . LEU A 1 83 ? 11.269 3.583 -27.539 1.00 79.69 83 LEU A O 1
ATOM 678 N N . ASN A 1 84 ? 12.722 2.820 -29.072 1.00 84.31 84 ASN A N 1
ATOM 679 C CA . ASN A 1 84 ? 13.443 1.954 -28.134 1.00 84.31 84 ASN A CA 1
ATOM 680 C C . ASN A 1 84 ? 14.235 2.770 -27.110 1.00 84.31 84 ASN A C 1
ATOM 682 O O . ASN A 1 84 ? 14.228 2.433 -25.928 1.00 84.31 84 ASN A O 1
ATOM 686 N N . LEU A 1 85 ? 14.853 3.878 -27.541 1.00 85.69 85 LEU A N 1
ATOM 687 C CA . LEU A 1 85 ? 15.514 4.816 -26.631 1.00 85.69 85 LEU A CA 1
ATOM 688 C C . LEU A 1 85 ? 14.510 5.393 -25.628 1.00 85.69 85 LEU A C 1
ATOM 690 O O . LEU A 1 85 ? 14.768 5.386 -24.426 1.00 85.69 85 LEU A O 1
ATOM 694 N N . ALA A 1 86 ? 13.349 5.846 -26.115 1.00 83.44 86 ALA A N 1
ATOM 695 C CA . ALA A 1 86 ? 12.289 6.351 -25.251 1.00 83.44 86 ALA A CA 1
ATOM 696 C C . ALA A 1 86 ? 11.850 5.275 -24.245 1.00 83.44 86 ALA A C 1
ATOM 698 O O . ALA A 1 86 ? 11.931 5.528 -23.046 1.00 83.44 86 ALA A O 1
ATOM 699 N N . LYS A 1 87 ? 11.499 4.058 -24.699 1.00 83.75 87 LYS A N 1
ATOM 700 C CA . LYS A 1 87 ? 11.135 2.923 -23.822 1.00 83.75 87 LYS A CA 1
ATOM 701 C C . LYS A 1 87 ? 12.205 2.673 -22.755 1.00 83.75 87 LYS A C 1
ATOM 703 O O . LYS A 1 87 ? 11.869 2.538 -21.582 1.00 83.75 87 LYS A O 1
ATOM 708 N N . GLN A 1 88 ? 13.483 2.654 -23.132 1.00 87.75 88 GLN A N 1
ATOM 709 C CA . GLN A 1 88 ? 14.575 2.367 -22.201 1.00 87.75 88 GLN A CA 1
ATOM 710 C C . GLN A 1 88 ? 14.730 3.454 -21.132 1.00 87.75 88 GLN A C 1
ATOM 712 O O . GLN A 1 88 ? 14.851 3.137 -19.949 1.00 87.75 88 GLN A O 1
ATOM 717 N N . VAL A 1 89 ? 14.668 4.729 -21.524 1.00 86.56 89 VAL A N 1
ATOM 718 C CA . VAL A 1 89 ? 14.675 5.855 -20.578 1.00 86.56 89 VAL A CA 1
ATOM 719 C C . VAL A 1 89 ? 13.494 5.736 -19.613 1.00 86.56 89 VAL A C 1
ATOM 721 O O . VAL A 1 89 ? 13.673 5.863 -18.403 1.00 86.56 89 VAL A O 1
ATOM 724 N N . CYS A 1 90 ? 12.306 5.407 -20.127 1.00 84.06 90 CYS A N 1
ATOM 725 C CA . CYS A 1 90 ? 11.109 5.214 -19.311 1.00 84.06 90 CYS A CA 1
ATOM 726 C C . CYS A 1 90 ? 11.288 4.086 -18.291 1.00 84.06 90 CYS A C 1
ATOM 728 O O . CYS A 1 90 ? 11.019 4.281 -17.107 1.00 84.06 90 CYS A O 1
ATOM 730 N N . ASN A 1 91 ? 11.810 2.940 -18.727 1.00 87.06 91 ASN A N 1
ATOM 731 C CA . ASN A 1 91 ? 12.077 1.800 -17.857 1.00 87.06 91 ASN A CA 1
ATOM 732 C C . ASN A 1 91 ? 13.075 2.145 -16.741 1.00 87.06 91 ASN A C 1
ATOM 734 O O . ASN A 1 91 ? 12.844 1.782 -15.591 1.00 87.06 91 ASN A O 1
ATOM 738 N N . ILE A 1 92 ? 14.143 2.894 -17.042 1.00 89.38 92 ILE A N 1
ATOM 739 C CA . ILE A 1 92 ? 15.125 3.334 -16.035 1.00 89.38 92 ILE A CA 1
ATOM 740 C C . ILE A 1 92 ? 14.469 4.233 -14.978 1.00 89.38 92 ILE A C 1
ATOM 742 O O . ILE A 1 92 ? 14.691 4.041 -13.780 1.00 89.38 92 ILE A O 1
ATOM 746 N N . PHE A 1 93 ? 13.632 5.188 -15.392 1.00 86.62 93 PHE A N 1
ATOM 747 C CA . PHE A 1 93 ? 12.904 6.044 -14.450 1.00 86.62 93 PHE A CA 1
ATOM 748 C C . PHE A 1 93 ? 11.923 5.248 -13.591 1.00 86.62 93 PHE A C 1
ATOM 750 O O . PHE A 1 93 ? 11.902 5.401 -12.370 1.00 86.62 93 PHE A O 1
ATOM 757 N N . ILE A 1 94 ? 11.140 4.369 -14.213 1.00 86.50 94 ILE A N 1
ATOM 758 C CA . ILE A 1 94 ? 10.188 3.504 -13.516 1.00 86.50 94 ILE A CA 1
ATOM 759 C C . ILE A 1 94 ? 10.917 2.608 -12.499 1.00 86.50 94 ILE A C 1
ATOM 761 O O . ILE A 1 94 ? 10.451 2.461 -11.366 1.00 86.50 94 ILE A O 1
ATOM 765 N N . TYR A 1 95 ? 12.087 2.072 -12.853 1.00 90.06 95 TYR A N 1
ATOM 766 C CA . TYR A 1 95 ? 12.948 1.321 -11.940 1.00 90.06 95 TYR A CA 1
ATOM 767 C C . TYR A 1 95 ? 13.417 2.154 -10.754 1.00 90.06 95 TYR A C 1
ATOM 769 O O . TYR A 1 95 ? 13.307 1.703 -9.616 1.00 90.06 95 TYR A O 1
ATOM 777 N N . ALA A 1 96 ? 13.892 3.379 -10.989 1.00 89.81 96 ALA A N 1
ATOM 778 C CA . ALA A 1 96 ? 14.324 4.267 -9.916 1.00 89.81 96 ALA A CA 1
ATOM 779 C C . ALA A 1 96 ? 13.177 4.573 -8.934 1.00 89.81 96 ALA A C 1
ATOM 781 O O . ALA A 1 96 ? 13.364 4.488 -7.719 1.00 89.81 96 ALA A O 1
ATOM 782 N N . ILE A 1 97 ? 11.971 4.846 -9.449 1.00 86.62 97 ILE A N 1
ATOM 783 C CA . ILE A 1 97 ? 10.763 5.047 -8.630 1.00 86.62 97 ILE A CA 1
ATOM 784 C C . ILE A 1 97 ? 10.446 3.788 -7.825 1.00 86.62 97 ILE A C 1
ATOM 786 O O . ILE A 1 97 ? 10.169 3.875 -6.628 1.00 86.62 97 ILE A O 1
ATOM 790 N N . TYR A 1 98 ? 10.482 2.621 -8.470 1.00 89.06 98 TYR A N 1
ATOM 791 C CA . TYR A 1 98 ? 10.200 1.345 -7.824 1.00 89.06 98 TYR A CA 1
ATOM 792 C C . TYR A 1 98 ? 11.204 1.049 -6.704 1.00 89.06 98 TYR A C 1
ATOM 794 O O . TYR A 1 98 ? 10.799 0.702 -5.595 1.00 89.06 98 TYR A O 1
ATOM 802 N N . LEU A 1 99 ? 12.499 1.256 -6.956 1.00 91.94 99 LEU A N 1
ATOM 803 C CA . LEU A 1 99 ? 13.573 1.099 -5.978 1.00 91.94 99 LEU A CA 1
ATOM 804 C C . LEU A 1 99 ? 13.355 2.004 -4.762 1.00 91.94 99 LEU A C 1
ATOM 806 O O . LEU A 1 99 ? 13.346 1.520 -3.629 1.00 91.94 99 LEU A O 1
ATOM 810 N N . MET A 1 100 ? 13.121 3.299 -4.988 1.00 89.69 100 MET A N 1
ATOM 811 C CA . MET A 1 100 ? 12.847 4.251 -3.909 1.00 89.69 100 MET A CA 1
ATOM 812 C C . MET A 1 100 ? 11.584 3.869 -3.131 1.00 89.69 100 MET A C 1
ATOM 814 O O . MET A 1 100 ? 11.602 3.828 -1.901 1.00 89.69 100 MET A O 1
ATOM 818 N N . GLY A 1 101 ? 10.499 3.537 -3.833 1.00 88.50 101 GLY A N 1
ATOM 819 C CA . GLY A 1 101 ? 9.234 3.132 -3.225 1.00 88.50 101 GLY A CA 1
ATOM 820 C C . GLY A 1 101 ? 9.369 1.870 -2.374 1.00 88.50 101 GLY A C 1
ATOM 821 O O . GLY A 1 101 ? 8.857 1.838 -1.254 1.00 88.50 101 GLY A O 1
ATOM 822 N N . SER A 1 102 ? 10.088 0.864 -2.876 1.00 90.75 102 SER A N 1
ATOM 823 C CA . SER A 1 102 ? 10.342 -0.407 -2.193 1.00 90.75 102 SER A CA 1
ATOM 824 C C . SER A 1 102 ? 11.174 -0.200 -0.925 1.00 90.75 102 SER A C 1
ATOM 826 O O . SER A 1 102 ? 10.742 -0.591 0.161 1.00 90.75 102 SER A O 1
ATOM 828 N N . MET A 1 103 ? 12.290 0.536 -1.021 1.00 91.25 103 MET A N 1
ATOM 829 C CA . MET A 1 103 ? 13.132 0.875 0.135 1.00 91.25 103 MET A CA 1
ATOM 830 C C . MET A 1 103 ? 12.350 1.649 1.194 1.00 91.25 103 MET A C 1
ATOM 832 O O . MET A 1 103 ? 12.354 1.297 2.373 1.00 91.25 103 MET A O 1
ATOM 836 N N . MET A 1 104 ? 11.601 2.672 0.780 1.00 88.75 104 MET A N 1
ATOM 837 C CA . MET A 1 104 ? 10.768 3.433 1.703 1.00 88.75 104 MET A CA 1
ATOM 838 C C . MET A 1 104 ? 9.673 2.572 2.334 1.00 88.75 104 MET A C 1
ATOM 840 O O . MET A 1 104 ? 9.300 2.819 3.482 1.00 88.75 104 MET A O 1
ATOM 844 N N . ASN A 1 105 ? 9.085 1.619 1.600 1.00 89.94 105 ASN A N 1
ATOM 845 C CA . ASN A 1 105 ? 8.103 0.687 2.154 1.00 89.94 105 ASN A CA 1
ATOM 846 C C . ASN A 1 105 ? 8.731 -0.193 3.231 1.00 89.94 105 ASN A C 1
ATOM 848 O O . ASN A 1 105 ? 8.258 -0.168 4.362 1.00 89.94 105 ASN A O 1
ATOM 852 N N . PHE A 1 106 ? 9.860 -0.823 2.922 1.00 92.31 106 PHE A N 1
ATOM 853 C CA . PHE A 1 106 ? 10.611 -1.637 3.868 1.00 92.31 106 PHE A CA 1
ATOM 854 C C . PHE A 1 106 ? 10.997 -0.862 5.140 1.00 92.31 106 PHE A C 1
ATOM 856 O O . PHE A 1 106 ? 10.700 -1.297 6.252 1.00 92.31 106 PHE A O 1
ATOM 863 N N . CYS A 1 107 ? 11.564 0.343 5.000 1.00 92.38 107 CYS A N 1
ATOM 864 C CA . CYS A 1 107 ? 11.886 1.192 6.150 1.00 92.38 107 CYS A CA 1
ATOM 865 C C . CYS A 1 107 ? 10.638 1.574 6.960 1.00 92.38 107 CYS A C 1
ATOM 867 O O . CYS A 1 107 ? 10.682 1.590 8.187 1.00 92.38 107 CYS A O 1
ATOM 869 N N . SER A 1 108 ? 9.518 1.871 6.291 1.00 91.12 108 SER A N 1
ATOM 870 C CA . SER A 1 108 ? 8.263 2.206 6.978 1.00 91.12 108 SER A CA 1
ATOM 871 C C . SER A 1 108 ? 7.707 1.021 7.760 1.00 91.12 108 SER A C 1
ATOM 873 O O . SER A 1 108 ? 7.190 1.226 8.855 1.00 91.12 108 SER A O 1
ATOM 875 N N . ASP A 1 109 ? 7.820 -0.191 7.219 1.00 91.62 109 ASP A N 1
ATOM 876 C CA . ASP A 1 109 ? 7.351 -1.411 7.872 1.00 91.62 109 ASP A CA 1
ATOM 877 C C . ASP A 1 109 ? 8.197 -1.738 9.114 1.00 91.62 109 ASP A C 1
ATOM 879 O O . ASP A 1 109 ? 7.645 -2.144 10.135 1.00 91.62 109 ASP A O 1
ATOM 883 N N . ILE A 1 110 ? 9.510 -1.466 9.081 1.00 93.38 110 ILE A N 1
ATOM 884 C CA . ILE A 1 110 ? 10.395 -1.597 10.251 1.00 93.38 110 ILE A CA 1
ATOM 885 C C . ILE A 1 110 ? 10.067 -0.548 11.318 1.00 93.38 110 ILE A C 1
ATOM 887 O O . ILE A 1 110 ? 9.848 -0.900 12.477 1.00 93.38 110 ILE A O 1
ATOM 891 N N . ILE A 1 111 ? 10.038 0.734 10.937 1.00 94.19 111 ILE A N 1
ATOM 892 C CA . ILE A 1 111 ? 9.872 1.858 11.874 1.00 94.19 111 ILE A CA 1
ATOM 893 C C . ILE A 1 111 ? 8.490 1.824 12.536 1.00 94.19 111 ILE A C 1
ATOM 895 O O . ILE A 1 111 ? 8.359 2.144 13.714 1.00 94.19 111 ILE A O 1
ATOM 899 N N . ASN A 1 112 ? 7.451 1.431 11.792 1.00 94.31 112 ASN A N 1
ATOM 900 C CA . ASN A 1 112 ? 6.067 1.496 12.257 1.00 94.31 112 ASN A CA 1
ATOM 901 C C . ASN A 1 112 ? 5.483 0.138 12.670 1.00 94.31 112 ASN A C 1
ATOM 903 O O . ASN A 1 112 ? 4.262 0.028 12.784 1.00 94.31 112 ASN A O 1
ATOM 907 N N . LYS A 1 113 ? 6.306 -0.896 12.896 1.00 94.69 113 LYS A N 1
ATOM 908 C CA . LYS A 1 113 ? 5.823 -2.248 13.232 1.00 94.69 113 LYS A CA 1
ATOM 909 C C . LYS A 1 113 ? 4.862 -2.255 14.433 1.00 94.69 113 LYS A C 1
ATOM 911 O O . LYS A 1 113 ? 3.795 -2.857 14.351 1.00 94.69 113 LYS A O 1
ATOM 916 N N . ASP A 1 114 ? 5.191 -1.518 15.494 1.00 95.38 114 ASP A N 1
ATOM 917 C CA . ASP A 1 114 ? 4.405 -1.500 16.733 1.00 95.38 114 ASP A CA 1
ATOM 918 C C . ASP A 1 114 ? 3.146 -0.638 16.563 1.00 95.38 114 ASP A C 1
ATOM 920 O O . ASP A 1 114 ? 2.056 -1.017 16.985 1.00 95.38 114 ASP A O 1
ATOM 924 N N . PHE A 1 115 ? 3.259 0.474 15.825 1.00 95.56 115 PHE A N 1
ATOM 925 C CA . PHE A 1 115 ? 2.113 1.319 15.480 1.00 95.56 115 PHE A CA 1
ATOM 926 C C . PHE A 1 115 ? 1.101 0.592 14.587 1.00 95.56 115 PHE A C 1
ATOM 928 O O . PHE A 1 115 ? -0.097 0.782 14.764 1.00 95.56 115 PHE A O 1
ATOM 935 N N . ASN A 1 116 ? 1.548 -0.259 13.657 1.00 95.12 116 ASN A N 1
ATOM 936 C CA . ASN A 1 116 ? 0.652 -1.065 12.823 1.00 95.12 116 ASN A CA 1
ATOM 937 C C . ASN A 1 116 ? -0.210 -2.014 13.664 1.00 95.12 116 ASN A C 1
ATOM 939 O O . ASN A 1 116 ? -1.389 -2.179 13.365 1.00 95.12 116 ASN A O 1
ATOM 943 N N . VAL A 1 117 ? 0.363 -2.616 14.708 1.00 95.94 117 VAL A N 1
ATOM 944 C CA . VAL A 1 117 ? -0.360 -3.486 15.646 1.00 95.94 117 VAL A CA 1
ATOM 945 C C . VAL A 1 117 ? -1.322 -2.661 16.502 1.00 95.94 117 VAL A C 1
ATOM 947 O O . VAL A 1 117 ? -2.512 -2.969 16.556 1.00 95.94 117 VAL A O 1
ATOM 950 N N . LEU A 1 118 ? -0.833 -1.561 17.086 1.00 95.56 118 LEU A N 1
ATOM 951 C CA . LEU A 1 118 ? -1.634 -0.638 17.893 1.00 95.56 118 LEU A CA 1
ATOM 952 C C . LEU A 1 118 ? -2.844 -0.090 17.124 1.00 95.56 118 LEU A C 1
ATOM 954 O O . LEU A 1 118 ? -3.939 0.006 17.671 1.00 95.56 118 LEU A O 1
ATOM 958 N N . LEU A 1 119 ? -2.666 0.232 15.841 1.00 96.25 119 LEU A N 1
ATOM 959 C CA . LEU A 1 119 ? -3.739 0.700 14.968 1.00 96.25 119 LEU A CA 1
ATOM 960 C C . LEU A 1 119 ? -4.873 -0.325 14.859 1.00 96.25 119 LEU A C 1
ATOM 962 O O . LEU A 1 119 ? -6.037 0.064 14.888 1.00 96.25 119 LEU A O 1
ATOM 966 N N . VAL A 1 120 ? -4.559 -1.620 14.737 1.00 96.00 120 VAL A N 1
ATOM 967 C CA . VAL A 1 120 ? -5.602 -2.651 14.640 1.00 96.00 120 VAL A CA 1
ATOM 968 C C . VAL A 1 120 ? -6.359 -2.788 15.960 1.00 96.00 120 VAL A C 1
ATOM 970 O O . VAL A 1 120 ? -7.586 -2.842 15.929 1.00 96.00 120 VAL A O 1
ATOM 973 N N . TYR A 1 121 ? -5.664 -2.752 17.102 1.00 94.94 121 TYR A N 1
ATOM 974 C CA . TYR A 1 121 ? -6.310 -2.760 18.422 1.00 94.94 121 TYR A CA 1
ATOM 975 C C . TYR A 1 121 ? -7.221 -1.547 18.632 1.00 94.94 121 TYR A C 1
ATOM 977 O O . TYR A 1 121 ? -8.353 -1.683 19.088 1.00 94.94 121 TYR A O 1
ATOM 985 N N . LYS A 1 122 ? -6.779 -0.352 18.233 1.00 95.00 122 LYS A N 1
ATOM 986 C CA . LYS A 1 122 ? -7.604 0.859 18.319 1.00 95.00 122 LYS A CA 1
ATOM 987 C C . LYS A 1 122 ? -8.837 0.792 17.412 1.00 95.00 122 LYS A C 1
ATOM 989 O O . LYS A 1 122 ? -9.925 1.177 17.829 1.00 95.00 122 LYS A O 1
ATOM 994 N N . ILE A 1 123 ? -8.704 0.241 16.203 1.00 94.88 123 ILE A N 1
ATOM 995 C CA . ILE A 1 123 ? -9.856 0.006 15.317 1.00 94.88 123 ILE A CA 1
ATOM 996 C C . ILE A 1 123 ? -10.827 -1.006 15.930 1.00 94.88 123 ILE A C 1
ATOM 998 O O . ILE A 1 123 ? -12.035 -0.797 15.852 1.00 94.88 123 ILE A O 1
ATOM 1002 N N . GLN A 1 124 ? -10.323 -2.072 16.557 1.00 93.50 124 GLN A N 1
ATOM 1003 C CA . GLN A 1 124 ? -11.165 -3.023 17.281 1.00 93.50 124 GLN A CA 1
ATOM 1004 C C . GLN A 1 124 ? -11.950 -2.329 18.396 1.00 93.50 124 GLN A C 1
ATOM 1006 O O . GLN A 1 124 ? -13.172 -2.446 18.413 1.00 93.50 124 GLN A O 1
ATOM 1011 N N . SER A 1 125 ? -11.273 -1.559 19.254 1.00 92.75 125 SER A N 1
ATOM 1012 C CA . SER A 1 125 ? -11.912 -0.791 20.333 1.00 92.75 125 SER A CA 1
ATOM 1013 C C . SER A 1 125 ? -13.041 0.086 19.794 1.00 92.75 125 SER A C 1
ATOM 1015 O O . SER A 1 125 ? -14.152 0.065 20.309 1.00 92.75 125 SER A O 1
ATOM 1017 N N . ILE A 1 126 ? -12.798 0.798 18.689 1.00 92.06 126 ILE A N 1
ATOM 1018 C CA . ILE A 1 126 ? -13.815 1.626 18.035 1.00 92.06 126 ILE A CA 1
ATOM 1019 C C . ILE A 1 126 ? -15.009 0.782 17.553 1.00 92.06 126 ILE A C 1
ATOM 1021 O O . ILE A 1 126 ? -16.165 1.164 17.761 1.00 92.06 126 ILE A O 1
ATOM 1025 N N . CYS A 1 127 ? -14.757 -0.358 16.901 1.00 91.06 127 CYS A N 1
ATOM 1026 C CA . CYS A 1 127 ? -15.814 -1.254 16.426 1.00 91.06 127 CYS A CA 1
ATOM 1027 C C . CYS A 1 127 ? -16.669 -1.810 17.578 1.00 91.06 127 CYS A C 1
ATOM 1029 O O . CYS A 1 127 ? -17.893 -1.899 17.436 1.00 91.06 127 CYS A O 1
ATOM 1031 N N . GLU A 1 128 ? -16.042 -2.145 18.707 1.00 89.94 128 GLU A N 1
ATOM 1032 C CA . GLU A 1 128 ? -16.708 -2.626 19.920 1.00 89.94 128 GLU A CA 1
ATOM 1033 C C . GLU A 1 128 ? -17.548 -1.528 20.582 1.00 89.94 128 GLU A C 1
ATOM 1035 O O . GLU A 1 128 ? -18.735 -1.746 20.845 1.00 89.94 128 GLU A O 1
ATOM 1040 N N . THR A 1 129 ? -16.982 -0.330 20.775 1.00 86.38 129 THR A N 1
ATOM 1041 C CA . THR A 1 129 ? -17.662 0.813 21.410 1.00 86.38 129 THR A CA 1
ATOM 1042 C C . THR A 1 129 ? -18.933 1.212 20.659 1.00 86.38 129 THR A C 1
ATOM 1044 O O . THR A 1 129 ? -19.962 1.510 21.269 1.00 86.38 129 THR A O 1
ATOM 1047 N N . LEU A 1 130 ? -18.904 1.163 19.327 1.00 81.88 130 LEU A N 1
ATOM 1048 C CA . LEU A 1 130 ? -20.057 1.502 18.488 1.00 81.88 130 LEU A CA 1
ATOM 1049 C C . LEU A 1 130 ? -21.063 0.365 18.342 1.00 81.88 130 LEU A C 1
ATOM 1051 O O . LEU A 1 130 ? -22.075 0.534 17.664 1.00 81.88 130 LEU A O 1
ATOM 1055 N N . LYS A 1 131 ? -20.777 -0.808 18.921 1.00 84.75 131 LYS A N 1
ATOM 1056 C CA . LYS A 1 131 ? -21.569 -2.026 18.730 1.00 84.75 131 LYS A CA 1
ATOM 1057 C C . LYS A 1 131 ? -21.874 -2.263 17.245 1.00 84.75 131 LYS A C 1
ATOM 1059 O O . LYS A 1 131 ? -22.977 -2.694 16.906 1.00 84.75 131 LYS A O 1
ATOM 1064 N N . ILE A 1 132 ? -20.906 -1.994 16.354 1.00 76.94 132 ILE A N 1
ATOM 1065 C CA . ILE A 1 132 ? -21.015 -2.290 14.915 1.00 76.94 132 ILE A CA 1
ATOM 1066 C C . ILE A 1 132 ? -20.910 -3.810 14.772 1.00 76.94 132 ILE A C 1
ATOM 1068 O O . ILE A 1 132 ? -19.894 -4.353 14.350 1.00 76.94 132 ILE A O 1
ATOM 1072 N N . LYS A 1 133 ? -21.962 -4.517 15.180 1.00 74.88 133 LYS A N 1
ATOM 1073 C CA . LYS A 1 133 ? -22.057 -5.970 15.102 1.00 74.88 133 LYS A CA 1
ATOM 1074 C C . LYS A 1 133 ? -22.985 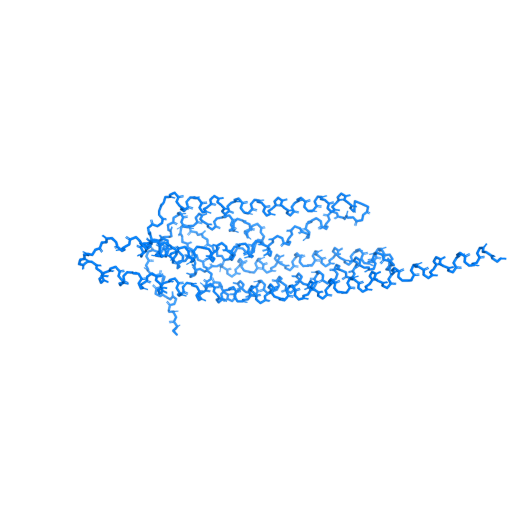-6.356 13.956 1.00 74.88 133 LYS A C 1
ATOM 1076 O O . LYS A 1 133 ? -23.936 -5.651 13.610 1.00 74.88 133 LYS A O 1
ATOM 1081 N N . GLY A 1 134 ? -22.704 -7.499 13.339 1.00 82.56 134 GLY A N 1
ATOM 1082 C CA . GLY A 1 134 ? -23.595 -8.107 12.355 1.00 82.56 134 GLY A CA 1
ATOM 1083 C C . GLY A 1 134 ? -23.477 -7.534 10.937 1.00 82.56 134 GLY A C 1
ATOM 1084 O O . GLY A 1 134 ? -22.448 -7.678 10.276 1.00 82.56 134 GLY A O 1
ATOM 1085 N N . LYS A 1 135 ? -24.578 -6.991 10.397 1.00 86.00 135 LYS A N 1
ATOM 1086 C CA . LYS A 1 135 ? -24.753 -6.775 8.943 1.00 86.00 135 LYS A CA 1
ATOM 1087 C C . LYS A 1 135 ? -23.823 -5.700 8.365 1.00 86.00 135 LYS A C 1
ATOM 1089 O O . LYS A 1 135 ? -23.316 -5.871 7.259 1.00 86.00 135 LYS A O 1
ATOM 1094 N N . SER A 1 136 ? -23.574 -4.617 9.097 1.00 88.81 136 SER A N 1
ATOM 1095 C CA . SER A 1 136 ? -22.722 -3.507 8.643 1.00 88.81 136 SER A CA 1
ATOM 1096 C C . SER A 1 136 ? -21.257 -3.928 8.484 1.00 88.81 136 SER A C 1
ATOM 1098 O O . SER A 1 136 ? -20.651 -3.654 7.446 1.00 88.81 136 SER A O 1
ATOM 1100 N N . LEU A 1 137 ? -20.712 -4.665 9.456 1.00 90.75 137 LEU A N 1
ATOM 1101 C CA . LEU A 1 137 ? -19.341 -5.173 9.408 1.00 90.75 137 LEU A CA 1
ATOM 1102 C C . LEU A 1 137 ? -19.169 -6.216 8.293 1.00 90.75 137 LEU A C 1
ATOM 1104 O O . LEU A 1 137 ? -18.228 -6.122 7.502 1.00 90.75 137 LEU A O 1
ATOM 1108 N N . LYS A 1 138 ? -20.129 -7.143 8.146 1.00 93.75 138 LYS A N 1
ATOM 1109 C CA . LYS A 1 138 ? -20.167 -8.119 7.037 1.00 93.75 138 LYS A CA 1
ATOM 1110 C C . LYS A 1 138 ? -20.165 -7.440 5.668 1.00 93.75 138 LYS A C 1
ATOM 1112 O O . LYS A 1 138 ? -19.387 -7.830 4.797 1.00 93.75 138 LYS A O 1
ATOM 1117 N N . ASN A 1 139 ? -20.962 -6.385 5.496 1.00 94.62 139 ASN A N 1
ATOM 1118 C CA . ASN A 1 139 ? -20.953 -5.591 4.269 1.00 94.62 139 ASN A CA 1
ATOM 1119 C C . ASN A 1 139 ? -19.585 -4.935 4.034 1.00 94.62 139 ASN A C 1
ATOM 1121 O O . ASN A 1 139 ? -19.088 -4.937 2.910 1.00 94.62 139 ASN A O 1
ATOM 1125 N N . PHE A 1 140 ? -18.934 -4.413 5.078 1.00 94.00 140 PHE A N 1
ATOM 1126 C CA . PHE A 1 140 ? -17.608 -3.810 4.941 1.00 94.00 140 PHE A CA 1
ATOM 1127 C C . PHE A 1 140 ? -16.543 -4.830 4.510 1.00 94.00 140 PHE A C 1
ATOM 1129 O O . PHE A 1 140 ? -15.737 -4.535 3.624 1.00 94.00 140 PHE A O 1
ATOM 1136 N N . ILE A 1 141 ? -16.574 -6.037 5.086 1.00 95.94 141 ILE A N 1
ATOM 1137 C CA . ILE A 1 141 ? -15.698 -7.161 4.722 1.00 95.94 141 ILE A CA 1
ATOM 1138 C C . ILE A 1 141 ? -15.914 -7.558 3.257 1.00 95.94 141 ILE A C 1
ATOM 1140 O O . ILE A 1 141 ? -14.947 -7.675 2.503 1.00 95.94 141 ILE A O 1
ATOM 1144 N N . MET A 1 142 ? -17.172 -7.717 2.835 1.00 97.38 142 MET A N 1
ATOM 1145 C CA . MET A 1 142 ? -17.520 -8.046 1.449 1.00 97.38 142 MET A CA 1
ATOM 1146 C C . MET A 1 142 ? -17.006 -6.977 0.478 1.00 97.38 142 MET A C 1
ATOM 1148 O O . MET A 1 142 ? -16.364 -7.299 -0.518 1.00 97.38 142 MET A O 1
ATOM 1152 N N . ILE A 1 143 ? -17.212 -5.699 0.801 1.00 97.19 143 ILE A N 1
ATOM 1153 C CA . ILE A 1 143 ? -16.724 -4.585 -0.014 1.00 97.19 143 ILE A CA 1
ATOM 1154 C C . ILE A 1 143 ? -15.186 -4.588 -0.089 1.00 97.19 143 ILE A C 1
ATOM 1156 O O . ILE A 1 143 ? -14.636 -4.335 -1.159 1.00 97.19 143 ILE A O 1
ATOM 1160 N N . ASN A 1 144 ? -14.472 -4.903 0.999 1.00 96.75 144 ASN A N 1
ATOM 1161 C CA . ASN A 1 144 ? -13.008 -5.021 0.969 1.00 96.75 144 ASN A CA 1
ATOM 1162 C C . ASN A 1 144 ? -12.546 -6.118 -0.001 1.00 96.75 144 ASN A C 1
ATOM 1164 O O . ASN A 1 144 ? -11.624 -5.880 -0.778 1.00 96.75 144 ASN A O 1
ATOM 1168 N N . TRP A 1 145 ? -13.197 -7.286 0.005 1.00 98.38 145 TRP A N 1
ATOM 1169 C CA . TRP A 1 145 ? -12.916 -8.352 -0.963 1.00 98.38 145 TRP A CA 1
ATOM 1170 C C . TRP A 1 145 ? -13.164 -7.905 -2.401 1.00 98.38 145 TRP A C 1
ATOM 1172 O O . TRP A 1 145 ? -12.297 -8.109 -3.247 1.00 98.38 145 TRP A O 1
ATOM 1182 N N . ILE A 1 146 ? -14.296 -7.246 -2.668 1.00 98.25 146 ILE A N 1
ATOM 1183 C CA . ILE A 1 146 ? -14.620 -6.724 -4.003 1.00 98.25 146 ILE A CA 1
ATOM 1184 C C . ILE A 1 146 ? -13.527 -5.767 -4.483 1.00 98.25 146 ILE A C 1
ATOM 1186 O O . ILE A 1 146 ? -13.057 -5.914 -5.608 1.00 98.25 146 ILE A O 1
ATOM 1190 N N . TYR A 1 147 ? -13.071 -4.830 -3.643 1.00 97.62 147 TYR A N 1
ATOM 1191 C CA . TYR A 1 147 ? -11.998 -3.908 -4.026 1.00 97.62 147 TYR A CA 1
ATOM 1192 C C . TYR A 1 147 ? -10.682 -4.627 -4.325 1.00 97.62 147 TYR A C 1
ATOM 1194 O O . TYR A 1 147 ? -10.041 -4.314 -5.324 1.00 97.62 147 TYR A O 1
ATOM 1202 N N . VAL A 1 148 ? -10.286 -5.597 -3.495 1.00 97.88 148 VAL A N 1
ATOM 1203 C CA . VAL A 1 148 ? -9.053 -6.366 -3.718 1.00 97.88 148 VAL A CA 1
ATOM 1204 C C . VAL A 1 148 ? -9.140 -7.181 -5.010 1.00 97.88 148 VAL A C 1
ATOM 1206 O O . VAL A 1 148 ? -8.208 -7.145 -5.810 1.00 97.88 148 VAL A O 1
ATOM 1209 N N . ILE A 1 149 ? -10.258 -7.869 -5.259 1.00 98.06 149 ILE A N 1
ATOM 1210 C CA . ILE A 1 149 ? -10.471 -8.645 -6.490 1.00 98.06 149 ILE A CA 1
ATOM 1211 C C . ILE A 1 149 ? -10.473 -7.721 -7.710 1.00 98.06 149 ILE A C 1
ATOM 1213 O O . ILE A 1 149 ? -9.763 -7.988 -8.674 1.00 98.06 149 ILE A O 1
ATOM 1217 N N . THR A 1 150 ? -11.209 -6.609 -7.649 1.00 97.81 150 THR A N 1
ATOM 1218 C CA . THR A 1 150 ? -11.292 -5.631 -8.745 1.00 97.81 150 THR A CA 1
ATOM 1219 C C . THR A 1 150 ? -9.917 -5.064 -9.081 1.00 97.81 150 THR A C 1
ATOM 1221 O O . THR A 1 150 ? -9.571 -4.971 -10.255 1.00 97.81 150 THR A O 1
ATOM 1224 N N . LEU A 1 151 ? -9.105 -4.744 -8.067 1.00 96.81 151 LEU A N 1
ATOM 1225 C CA . LEU A 1 151 ? -7.746 -4.253 -8.277 1.00 96.81 151 LEU A CA 1
ATOM 1226 C C . LEU A 1 151 ? -6.872 -5.306 -8.977 1.00 96.81 151 LEU A C 1
ATOM 1228 O O . LEU A 1 151 ? -6.203 -4.989 -9.955 1.00 96.81 151 LEU A O 1
ATOM 1232 N N . ASN A 1 152 ? -6.923 -6.569 -8.540 1.00 96.88 152 ASN A N 1
ATOM 1233 C CA . ASN A 1 152 ? -6.184 -7.657 -9.191 1.00 96.88 152 ASN A CA 1
ATOM 1234 C C . ASN A 1 152 ? -6.627 -7.869 -10.645 1.00 96.88 152 ASN A C 1
ATOM 1236 O O . ASN A 1 152 ? -5.782 -7.960 -11.531 1.00 96.88 152 ASN A O 1
ATOM 1240 N N . VAL A 1 153 ? -7.938 -7.900 -10.905 1.00 97.62 153 VAL A N 1
ATOM 1241 C CA . VAL A 1 153 ? -8.488 -8.036 -12.263 1.00 97.62 153 VAL A CA 1
ATOM 1242 C C . VAL A 1 153 ? -8.041 -6.874 -13.146 1.00 97.62 153 VAL A C 1
ATOM 1244 O O . VAL A 1 153 ? -7.627 -7.107 -14.277 1.00 97.62 153 VAL A O 1
ATOM 1247 N N . TYR A 1 154 ? -8.055 -5.645 -12.625 1.00 96.81 154 TYR A N 1
ATOM 1248 C CA . TYR A 1 154 ? -7.580 -4.467 -13.346 1.00 96.81 154 TYR A CA 1
ATOM 1249 C C . TYR A 1 154 ? -6.102 -4.591 -13.744 1.00 96.81 154 TYR A C 1
ATOM 1251 O O . TYR A 1 154 ? -5.773 -4.396 -14.913 1.00 96.81 154 TYR A O 1
ATOM 1259 N N . HIS A 1 155 ? -5.216 -4.983 -12.820 1.00 95.50 155 HIS A N 1
ATOM 1260 C CA . HIS A 1 155 ? -3.798 -5.184 -13.143 1.00 95.50 155 HIS A CA 1
ATOM 1261 C C . HIS A 1 155 ? -3.580 -6.326 -14.138 1.00 95.50 155 HIS A C 1
ATOM 1263 O O . HIS A 1 155 ? -2.818 -6.163 -15.089 1.00 95.50 155 HIS A O 1
ATOM 1269 N N . MET A 1 156 ? -4.263 -7.459 -13.958 1.00 96.06 156 MET A N 1
ATOM 1270 C CA . MET A 1 156 ? -4.164 -8.594 -14.879 1.00 96.06 156 MET A CA 1
ATOM 1271 C C . MET A 1 156 ? -4.641 -8.224 -16.282 1.00 96.06 156 MET A C 1
ATOM 1273 O O . MET A 1 156 ? -3.965 -8.537 -17.259 1.00 96.06 156 MET A O 1
ATOM 1277 N N . TRP A 1 157 ? -5.765 -7.512 -16.390 1.00 96.88 157 TRP A N 1
ATOM 1278 C CA . TRP A 1 157 ? -6.276 -7.021 -17.666 1.00 96.88 157 TRP A CA 1
ATOM 1279 C C . TRP A 1 157 ? -5.275 -6.084 -18.348 1.00 96.88 157 TRP A C 1
ATOM 1281 O O . TRP A 1 157 ? -5.000 -6.252 -19.535 1.00 96.88 157 TRP A O 1
ATOM 1291 N N . TRP A 1 158 ? -4.664 -5.160 -17.598 1.00 93.44 158 TRP A N 1
ATOM 1292 C CA . TRP A 1 158 ? -3.650 -4.255 -18.143 1.00 93.44 158 TRP A CA 1
ATOM 1293 C C . TRP A 1 158 ? -2.419 -5.016 -18.653 1.00 93.44 158 TRP A C 1
ATOM 1295 O O . TRP A 1 158 ? -1.927 -4.752 -19.747 1.00 93.44 158 TRP A O 1
ATOM 1305 N N . ILE A 1 159 ? -1.936 -6.000 -17.894 1.00 93.38 159 ILE A N 1
ATOM 1306 C CA . ILE A 1 159 ? -0.796 -6.827 -18.303 1.00 93.38 159 ILE A CA 1
ATOM 1307 C C . ILE A 1 159 ? -1.117 -7.602 -19.587 1.00 93.38 159 ILE A C 1
ATOM 1309 O O . ILE A 1 159 ? -0.312 -7.597 -20.517 1.00 93.38 159 ILE A O 1
ATOM 1313 N N . VAL A 1 160 ? -2.300 -8.220 -19.675 1.00 95.06 160 VAL A N 1
ATOM 1314 C CA . VAL A 1 160 ? -2.743 -8.946 -20.877 1.00 95.06 160 VAL A CA 1
ATOM 1315 C C . VAL A 1 160 ? -2.855 -8.006 -22.074 1.00 95.06 160 VAL A C 1
ATOM 1317 O O . VAL A 1 160 ? -2.362 -8.330 -23.153 1.00 95.06 160 VAL A O 1
ATOM 1320 N N . PHE A 1 161 ? -3.446 -6.824 -21.890 1.00 94.38 161 PHE A N 1
ATOM 1321 C CA . PHE A 1 161 ? -3.558 -5.832 -22.953 1.00 94.38 161 PHE A CA 1
ATOM 1322 C C . PHE A 1 161 ? -2.178 -5.395 -23.460 1.00 94.38 161 PHE A C 1
ATOM 1324 O O . PHE A 1 161 ? -1.953 -5.403 -24.668 1.00 94.38 161 PHE A O 1
ATOM 1331 N N . PHE A 1 162 ? -1.239 -5.051 -22.569 1.00 88.56 162 PHE A N 1
ATOM 1332 C CA . PHE A 1 162 ? 0.113 -4.646 -22.972 1.00 88.56 162 PHE A CA 1
ATOM 1333 C C . PHE A 1 162 ? 0.864 -5.793 -23.652 1.00 88.56 162 PHE A C 1
ATOM 1335 O O . PHE A 1 162 ? 1.511 -5.579 -24.676 1.00 88.56 162 PHE A O 1
ATOM 1342 N N . SER A 1 163 ? 0.726 -7.015 -23.138 1.00 90.94 163 SER A N 1
ATOM 1343 C CA . SER A 1 163 ? 1.322 -8.198 -23.754 1.00 90.94 163 SER A CA 1
ATOM 1344 C C . SER A 1 163 ? 0.787 -8.454 -25.161 1.00 90.94 163 SER A C 1
ATOM 1346 O O . SER A 1 163 ? 1.543 -8.896 -26.021 1.00 90.94 163 SER A O 1
ATOM 1348 N N . TYR A 1 164 ? -0.496 -8.188 -25.407 1.00 93.44 164 TYR A N 1
ATOM 1349 C CA . TYR A 1 164 ? -1.097 -8.343 -26.729 1.00 93.44 164 TYR A CA 1
ATOM 1350 C C . TYR A 1 164 ? -0.683 -7.209 -27.676 1.00 93.44 164 TYR A C 1
ATOM 1352 O O . TYR A 1 164 ? -0.175 -7.464 -28.769 1.00 93.44 164 TYR A O 1
ATOM 1360 N N . ALA A 1 165 ? -0.834 -5.956 -27.233 1.00 88.94 165 ALA A N 1
ATOM 1361 C CA . ALA A 1 165 ? -0.548 -4.763 -28.027 1.00 88.94 165 ALA A CA 1
ATOM 1362 C C . ALA A 1 165 ? 0.934 -4.641 -28.421 1.00 88.94 165 ALA A C 1
ATOM 1364 O O . ALA A 1 165 ? 1.244 -4.123 -29.491 1.00 88.94 165 ALA A O 1
ATOM 1365 N N . PHE A 1 166 ? 1.846 -5.140 -27.581 1.00 86.25 166 PHE A N 1
ATOM 1366 C CA . PHE A 1 166 ? 3.294 -5.067 -27.791 1.00 86.25 166 PHE A CA 1
ATOM 1367 C C . PHE A 1 166 ? 3.941 -6.450 -27.908 1.00 86.25 166 PHE A C 1
ATOM 1369 O O . PHE A 1 166 ? 5.111 -6.608 -27.568 1.00 86.25 166 PHE A O 1
ATOM 1376 N N . SER A 1 167 ? 3.206 -7.448 -28.402 1.00 89.06 167 SER A N 1
ATOM 1377 C CA . SER A 1 167 ? 3.644 -8.853 -28.464 1.00 89.06 167 SER A CA 1
ATOM 1378 C C . SER A 1 167 ? 5.016 -9.084 -29.116 1.00 89.06 167 SER A C 1
ATOM 1380 O O . SER A 1 167 ? 5.729 -9.995 -28.710 1.00 89.06 167 SER A O 1
ATOM 1382 N N . SER A 1 168 ? 5.441 -8.239 -30.064 1.00 86.75 168 SER A N 1
ATOM 1383 C CA . SER A 1 168 ? 6.773 -8.323 -30.689 1.00 86.75 168 SER A CA 1
ATOM 1384 C C . SER A 1 168 ? 7.932 -7.949 -29.758 1.00 86.75 168 SER A C 1
ATOM 1386 O O . SER A 1 168 ? 9.073 -8.321 -30.014 1.00 86.75 168 SER A O 1
ATOM 1388 N N . SER A 1 169 ? 7.653 -7.170 -28.714 1.00 82.69 169 SER A N 1
ATOM 1389 C CA . SER A 1 169 ? 8.658 -6.519 -27.864 1.00 82.69 169 SER A CA 1
ATOM 1390 C C . SER A 1 169 ? 8.451 -6.785 -26.372 1.00 82.69 169 SER A C 1
ATOM 1392 O O . SER A 1 169 ? 9.272 -6.352 -25.563 1.00 82.69 169 SER A O 1
ATOM 1394 N N . TYR A 1 170 ? 7.340 -7.426 -26.006 1.00 84.25 170 TYR A N 1
ATOM 1395 C CA . TYR A 1 170 ? 6.950 -7.700 -24.631 1.00 84.25 170 TYR A CA 1
ATOM 1396 C C . TYR A 1 170 ? 7.422 -9.095 -24.230 1.00 84.25 170 TYR A C 1
ATOM 1398 O O . TYR A 1 170 ? 7.025 -10.100 -24.820 1.00 84.25 170 TYR A O 1
ATOM 1406 N N . LEU A 1 171 ? 8.303 -9.156 -23.235 1.00 88.75 171 LEU A N 1
ATOM 1407 C CA . LEU A 1 171 ? 8.925 -10.400 -22.789 1.00 88.75 171 LEU A CA 1
ATOM 1408 C C . LEU A 1 171 ? 8.222 -10.932 -21.537 1.00 88.75 171 LEU A C 1
ATOM 1410 O O . LEU A 1 171 ? 7.730 -10.170 -20.709 1.00 88.75 171 LEU A O 1
ATOM 1414 N N . TYR A 1 172 ? 8.196 -12.256 -21.370 1.00 87.44 172 TYR A N 1
ATOM 1415 C CA . TYR A 1 172 ? 7.445 -12.914 -20.291 1.00 87.44 172 TYR A CA 1
ATOM 1416 C C . TYR A 1 172 ? 7.879 -12.482 -18.879 1.00 87.44 172 TYR A C 1
ATOM 1418 O O . TYR A 1 172 ? 7.079 -12.535 -17.951 1.00 87.44 172 TYR A O 1
ATOM 1426 N N . TYR A 1 173 ? 9.124 -12.040 -18.686 1.00 87.12 173 TYR A N 1
ATOM 1427 C CA . TYR A 1 173 ? 9.584 -11.539 -17.390 1.00 87.12 173 TYR A CA 1
ATOM 1428 C C . TYR A 1 173 ? 9.018 -10.148 -17.055 1.00 87.12 173 TYR A C 1
ATOM 1430 O O . TYR A 1 173 ? 8.851 -9.841 -15.874 1.00 87.12 173 TYR A O 1
ATOM 1438 N N . GLU A 1 174 ? 8.650 -9.341 -18.065 1.00 87.38 174 GLU A N 1
ATOM 1439 C CA . GLU A 1 174 ? 8.017 -8.028 -17.869 1.00 87.38 174 GLU A CA 1
ATOM 1440 C C . GLU A 1 174 ? 6.620 -8.181 -17.226 1.00 87.38 174 GLU A C 1
ATOM 1442 O O . GLU A 1 174 ? 6.189 -7.311 -16.469 1.00 87.38 174 GLU A O 1
ATOM 1447 N N . VAL A 1 175 ? 5.934 -9.314 -17.458 1.00 89.69 175 VAL A N 1
ATOM 1448 C CA . VAL A 1 175 ? 4.654 -9.680 -16.808 1.00 89.69 175 VAL A CA 1
ATOM 1449 C C . VAL A 1 175 ? 4.819 -9.719 -15.294 1.00 89.69 175 VAL A C 1
ATOM 1451 O O . VAL A 1 175 ? 4.057 -9.095 -14.555 1.00 89.69 175 VAL A O 1
ATOM 1454 N N . VAL A 1 176 ? 5.832 -10.457 -14.836 1.00 89.31 176 VAL A N 1
ATOM 1455 C CA . VAL A 1 176 ? 6.080 -10.702 -13.414 1.00 89.31 176 VAL A CA 1
ATOM 1456 C C . VAL A 1 176 ? 6.428 -9.392 -12.718 1.00 89.31 1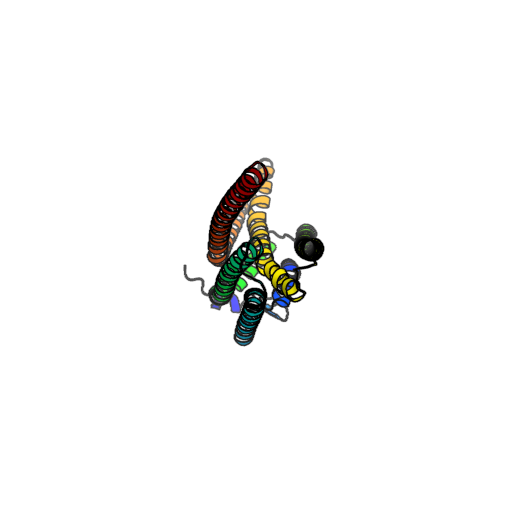76 VAL A C 1
ATOM 1458 O O . VAL A 1 176 ? 5.845 -9.067 -11.686 1.00 89.31 176 VAL A O 1
ATOM 1461 N N . THR A 1 177 ? 7.322 -8.599 -13.312 1.00 88.50 177 THR A N 1
ATOM 1462 C CA . THR A 1 177 ? 7.734 -7.307 -12.751 1.00 88.50 177 THR A CA 1
ATOM 1463 C C . THR A 1 177 ? 6.578 -6.315 -12.713 1.00 88.50 177 THR A C 1
ATOM 1465 O O . THR A 1 177 ? 6.407 -5.618 -11.715 1.00 88.50 177 THR A O 1
ATOM 1468 N N . ASN A 1 178 ? 5.733 -6.298 -13.749 1.00 89.75 178 ASN A N 1
ATOM 1469 C CA . ASN A 1 178 ? 4.569 -5.418 -13.786 1.00 89.75 178 ASN A CA 1
ATOM 1470 C C . ASN A 1 178 ? 3.513 -5.805 -12.746 1.00 89.75 178 ASN A C 1
ATOM 1472 O O . ASN A 1 178 ? 2.853 -4.931 -12.183 1.00 89.75 178 ASN A O 1
ATOM 1476 N N . TYR A 1 179 ? 3.372 -7.096 -12.447 1.00 93.38 179 TYR A N 1
ATOM 1477 C CA . TYR A 1 179 ? 2.438 -7.550 -11.425 1.00 93.38 179 TYR A CA 1
ATOM 1478 C C . TYR A 1 179 ? 2.832 -7.069 -10.021 1.00 93.38 179 TYR A C 1
ATOM 1480 O O . TYR A 1 179 ? 1.955 -6.698 -9.246 1.00 93.38 179 TYR A O 1
ATOM 1488 N N . PHE A 1 180 ? 4.128 -6.964 -9.700 1.00 92.19 180 PHE A N 1
ATOM 1489 C CA . PHE A 1 180 ? 4.587 -6.469 -8.391 1.00 92.19 180 PHE A CA 1
ATOM 1490 C C . PHE A 1 180 ? 4.160 -5.022 -8.078 1.00 92.19 180 PHE A C 1
ATOM 1492 O O . PHE A 1 180 ? 4.072 -4.661 -6.900 1.00 92.19 180 PHE A O 1
ATOM 1499 N N . TYR A 1 181 ? 3.812 -4.198 -9.078 1.00 90.25 181 TYR A N 1
ATOM 1500 C CA . TYR A 1 181 ? 3.290 -2.844 -8.832 1.00 90.25 181 TYR A CA 1
ATOM 1501 C C . TYR A 1 181 ? 1.998 -2.822 -8.023 1.00 90.25 181 TYR A C 1
ATOM 1503 O O . TYR A 1 181 ? 1.748 -1.843 -7.313 1.00 90.25 181 TYR A O 1
ATOM 1511 N N . ILE A 1 182 ? 1.224 -3.911 -8.056 1.00 94.38 182 ILE A N 1
ATOM 1512 C CA . ILE A 1 182 ? -0.017 -4.026 -7.292 1.00 94.38 182 ILE A CA 1
ATOM 1513 C C . ILE A 1 182 ? 0.204 -3.809 -5.791 1.00 94.38 182 ILE A C 1
ATOM 1515 O O . ILE A 1 182 ? -0.702 -3.342 -5.113 1.00 94.38 182 ILE A O 1
ATOM 1519 N N . ILE A 1 183 ? 1.404 -4.072 -5.253 1.00 93.12 183 ILE A N 1
ATOM 1520 C CA . ILE A 1 183 ? 1.726 -3.853 -3.832 1.00 93.12 183 ILE A CA 1
ATOM 1521 C C . ILE A 1 183 ? 1.527 -2.385 -3.433 1.00 93.12 183 ILE A C 1
ATOM 1523 O O . ILE A 1 183 ? 1.028 -2.093 -2.342 1.00 93.12 183 ILE A O 1
ATOM 1527 N N . PHE A 1 184 ? 1.908 -1.440 -4.296 1.00 91.25 184 PHE A N 1
ATOM 1528 C CA . PHE A 1 184 ? 1.755 -0.016 -3.997 1.00 91.25 184 PHE A CA 1
ATOM 1529 C C . PHE A 1 184 ? 0.286 0.388 -3.982 1.00 91.25 184 PHE A C 1
ATOM 1531 O O . PHE A 1 184 ? -0.161 1.056 -3.048 1.00 91.25 184 PHE A O 1
ATOM 1538 N N . ASP A 1 185 ? -0.472 -0.067 -4.974 1.00 92.94 185 ASP A N 1
ATOM 1539 C CA . ASP A 1 185 ? -1.887 0.269 -5.095 1.00 92.94 185 ASP A CA 1
ATOM 1540 C C . ASP A 1 185 ? -2.707 -0.433 -3.993 1.00 92.94 185 ASP A C 1
ATOM 1542 O O . ASP A 1 185 ? -3.605 0.170 -3.403 1.00 92.94 185 ASP A O 1
ATOM 1546 N N . MET A 1 186 ? -2.306 -1.642 -3.585 1.00 95.19 186 MET A N 1
ATOM 1547 C CA . MET A 1 186 ? -2.821 -2.345 -2.404 1.00 95.19 186 MET A CA 1
ATOM 1548 C C . MET A 1 186 ? -2.558 -1.581 -1.102 1.00 95.19 186 MET A C 1
ATOM 1550 O O . MET A 1 186 ? -3.447 -1.507 -0.254 1.00 95.19 186 MET A O 1
ATOM 1554 N N . ASN A 1 187 ? -1.375 -0.982 -0.934 1.00 93.69 187 ASN A N 1
ATOM 1555 C CA . ASN A 1 187 ? -1.051 -0.163 0.236 1.00 93.69 187 ASN A CA 1
ATOM 1556 C C . ASN A 1 187 ? -1.915 1.106 0.314 1.00 93.69 187 ASN A C 1
ATOM 1558 O O . ASN A 1 187 ? -2.386 1.466 1.399 1.00 93.69 187 ASN A O 1
ATOM 1562 N N . VAL A 1 188 ? -2.144 1.767 -0.825 1.00 93.06 188 VAL A N 1
ATOM 1563 C CA . VAL A 1 188 ? -3.039 2.932 -0.919 1.00 93.06 188 VAL A CA 1
ATOM 1564 C C . VAL A 1 188 ? -4.476 2.516 -0.611 1.00 93.06 188 VAL A C 1
ATOM 1566 O O . VAL A 1 188 ? -5.127 3.137 0.231 1.00 93.06 188 VAL A O 1
ATOM 1569 N N . LEU A 1 189 ? -4.953 1.426 -1.220 1.00 96.00 189 LEU A N 1
ATOM 1570 C CA . LEU A 1 189 ? -6.284 0.879 -0.974 1.00 96.00 189 LEU A CA 1
ATOM 1571 C C . LEU A 1 189 ? -6.481 0.516 0.503 1.00 96.00 189 LEU A C 1
ATOM 1573 O O . LEU A 1 189 ? -7.479 0.916 1.098 1.00 96.00 189 LEU A O 1
ATOM 1577 N N . TYR A 1 190 ? -5.515 -0.169 1.120 1.00 96.06 190 TYR A N 1
ATOM 1578 C CA . TYR A 1 190 ? -5.525 -0.477 2.550 1.00 96.06 190 TYR A CA 1
ATOM 1579 C C . TYR A 1 190 ? -5.677 0.797 3.394 1.00 96.06 190 TYR A C 1
ATOM 1581 O O . TYR A 1 190 ? -6.561 0.865 4.247 1.00 96.06 190 TYR A O 1
ATOM 1589 N N . GLY A 1 191 ? -4.888 1.838 3.108 1.00 95.19 191 GLY A N 1
ATOM 1590 C CA . GLY A 1 191 ? -4.988 3.127 3.796 1.00 95.19 191 GLY A CA 1
ATOM 1591 C C . GLY A 1 191 ? -6.350 3.797 3.652 1.00 95.19 191 GLY A C 1
ATOM 1592 O O . GLY A 1 191 ? -6.937 4.214 4.649 1.00 95.19 191 GLY A O 1
ATOM 1593 N N . MET A 1 192 ? -6.897 3.847 2.433 1.00 95.75 192 MET A N 1
ATOM 1594 C CA . MET A 1 192 ? -8.229 4.410 2.184 1.00 95.75 192 MET A CA 1
ATOM 1595 C C . MET A 1 192 ? -9.318 3.674 2.970 1.00 95.75 192 MET A C 1
ATOM 1597 O O . MET A 1 192 ? -10.232 4.298 3.511 1.00 95.75 192 MET A O 1
ATOM 1601 N N . ARG A 1 193 ? -9.230 2.343 3.050 1.00 95.94 193 ARG A N 1
ATOM 1602 C CA . ARG A 1 193 ? -10.221 1.524 3.756 1.00 95.94 193 ARG A CA 1
ATOM 1603 C C . ARG A 1 193 ? -10.106 1.661 5.268 1.00 95.94 193 ARG A C 1
ATOM 1605 O O . ARG A 1 193 ? -11.137 1.813 5.913 1.00 95.94 193 ARG A O 1
ATOM 1612 N N . VAL A 1 194 ? -8.892 1.712 5.814 1.00 95.88 194 VAL A N 1
ATOM 1613 C CA . VAL A 1 194 ? -8.673 2.030 7.232 1.00 95.88 194 VAL A CA 1
ATOM 1614 C C . VAL A 1 194 ? -9.229 3.412 7.578 1.00 95.88 194 VAL A C 1
ATOM 1616 O O . VAL A 1 194 ? -10.002 3.537 8.522 1.00 95.88 194 VAL A O 1
ATOM 1619 N N . MET A 1 195 ? -8.920 4.437 6.778 1.00 96.25 195 MET A N 1
ATOM 1620 C CA . MET A 1 195 ? -9.453 5.788 6.980 1.00 96.25 195 MET A CA 1
ATOM 1621 C C . MET A 1 195 ? -10.987 5.800 6.981 1.00 96.25 195 MET A C 1
ATOM 1623 O O . MET A 1 195 ? -11.607 6.494 7.786 1.00 96.25 195 MET A O 1
ATOM 1627 N N . LYS A 1 196 ? -11.619 5.022 6.093 1.00 95.31 196 LYS A N 1
ATOM 1628 C CA . LYS A 1 196 ? -13.081 4.912 6.041 1.00 95.31 196 LYS A CA 1
ATOM 1629 C C . LYS A 1 196 ? -13.661 4.317 7.329 1.00 95.31 196 LYS A C 1
ATOM 1631 O O . LYS A 1 196 ? -14.690 4.803 7.780 1.00 95.31 196 LYS A O 1
ATOM 1636 N N . ILE A 1 197 ? -12.995 3.326 7.925 1.00 94.12 197 ILE A N 1
ATOM 1637 C CA . ILE A 1 197 ? -13.409 2.733 9.208 1.00 94.12 197 ILE A CA 1
ATOM 1638 C C . ILE A 1 197 ? -13.281 3.753 10.332 1.00 94.12 197 ILE A C 1
ATOM 1640 O O . ILE A 1 197 ? -14.234 3.945 11.070 1.00 94.12 197 ILE A O 1
ATOM 1644 N N . ILE A 1 198 ? -12.150 4.460 10.414 1.00 95.31 198 ILE A N 1
ATOM 1645 C CA . ILE A 1 198 ? -11.914 5.482 11.449 1.00 95.31 198 ILE A CA 1
ATOM 1646 C C . ILE A 1 198 ? -12.946 6.620 11.361 1.00 95.31 198 ILE A C 1
ATOM 1648 O O . ILE A 1 198 ? -13.288 7.220 12.370 1.00 95.31 198 ILE A O 1
ATOM 1652 N N . ARG A 1 199 ? -13.477 6.926 10.169 1.00 95.38 199 ARG A N 1
ATOM 1653 C CA . ARG A 1 199 ? -14.492 7.980 9.974 1.00 95.38 199 ARG A CA 1
ATOM 1654 C C . ARG A 1 199 ? -15.930 7.548 10.260 1.00 95.38 199 ARG A C 1
ATOM 1656 O O . ARG A 1 199 ? -16.761 8.405 10.546 1.00 95.38 199 ARG A O 1
ATOM 1663 N N . GLN A 1 200 ? -16.234 6.257 10.175 1.00 92.25 200 GLN A N 1
ATOM 1664 C CA . GLN A 1 200 ? -17.581 5.723 10.395 1.00 92.25 200 GLN A CA 1
ATOM 1665 C C . GLN A 1 200 ? -18.199 6.058 11.779 1.00 92.25 200 GLN A C 1
ATOM 1667 O O . GLN A 1 200 ? -19.376 6.411 11.800 1.00 92.25 200 GLN A O 1
ATOM 1672 N N . PRO A 1 201 ? -17.455 6.037 12.906 1.00 90.88 201 PRO A N 1
ATOM 1673 C CA . PRO A 1 201 ? -17.941 6.452 14.227 1.00 90.88 201 PRO A CA 1
ATOM 1674 C C . PRO A 1 201 ? -18.549 7.850 14.226 1.00 90.88 201 PRO A C 1
ATOM 1676 O O . PRO A 1 201 ? -19.642 8.066 14.736 1.00 90.88 201 PRO A O 1
ATOM 1679 N N . LEU A 1 202 ? -17.848 8.793 13.594 1.00 92.12 202 LEU A N 1
ATOM 1680 C CA . LEU A 1 202 ? -18.259 10.190 13.528 1.00 92.12 202 LEU A CA 1
ATOM 1681 C C . LEU A 1 202 ? -19.513 10.364 12.665 1.00 92.12 202 LEU A C 1
ATOM 1683 O O . LEU A 1 202 ? -20.315 11.251 12.926 1.00 92.12 202 LEU A O 1
ATOM 1687 N N . GLN A 1 203 ? -19.697 9.520 11.646 1.00 92.94 203 GLN A N 1
ATOM 1688 C CA . GLN A 1 203 ? -20.907 9.540 10.820 1.00 92.94 203 GLN A CA 1
ATOM 1689 C C . GLN A 1 203 ? -22.123 9.036 11.598 1.00 92.94 203 GLN A C 1
ATOM 1691 O O . GLN A 1 203 ? -23.144 9.714 11.604 1.00 92.94 203 GLN A O 1
ATOM 1696 N N . ILE A 1 204 ? -21.982 7.905 12.298 1.00 89.94 204 ILE A N 1
ATOM 1697 C CA . ILE A 1 204 ? -23.039 7.357 13.163 1.00 89.94 204 ILE A CA 1
ATOM 1698 C C . ILE A 1 204 ? -23.408 8.380 14.240 1.00 89.94 204 ILE A C 1
ATOM 1700 O O . ILE A 1 204 ? -24.581 8.672 14.438 1.00 89.94 204 ILE A O 1
ATOM 1704 N N . TRP A 1 205 ? -22.406 9.002 14.865 1.00 87.56 205 TRP A N 1
ATOM 1705 C CA . TRP A 1 205 ? -22.621 10.071 15.836 1.00 87.56 205 TRP A CA 1
ATOM 1706 C C . TRP A 1 205 ? -23.442 11.236 15.271 1.00 87.56 205 TRP A C 1
ATOM 1708 O O . TRP A 1 205 ? -24.413 11.667 15.889 1.00 87.56 205 TRP A O 1
ATOM 1718 N N . LEU A 1 206 ? -23.070 11.751 14.096 1.00 90.75 206 LEU A N 1
ATOM 1719 C CA . LEU A 1 206 ? -23.792 12.856 13.462 1.00 90.75 206 LEU A CA 1
ATOM 1720 C C . LEU A 1 206 ? -25.247 12.486 13.138 1.00 90.75 206 LEU A C 1
ATOM 1722 O O . LEU A 1 206 ? -26.117 13.354 13.192 1.00 90.75 206 LEU A O 1
ATOM 1726 N N . GLU A 1 207 ? -25.517 11.226 12.801 1.00 91.00 207 GLU A N 1
ATOM 1727 C CA . GLU A 1 207 ? -26.874 10.715 12.591 1.00 91.00 207 GLU A CA 1
ATOM 1728 C C . GLU A 1 207 ? -27.659 10.631 13.909 1.00 91.00 207 GLU A C 1
ATOM 1730 O O . GLU A 1 207 ? -28.794 11.102 13.967 1.00 91.00 207 GLU A O 1
ATOM 1735 N N . GLU A 1 208 ? -27.051 10.124 14.985 1.00 88.06 208 GLU A N 1
ATOM 1736 C CA . GLU A 1 208 ? -27.668 10.065 16.319 1.00 88.06 208 GLU A CA 1
ATOM 1737 C C . GLU A 1 208 ? -28.022 11.464 16.845 1.00 88.06 208 GLU A C 1
ATOM 1739 O O . GLU A 1 208 ? -29.159 11.693 17.255 1.00 88.06 208 GLU A O 1
ATOM 1744 N N . VAL A 1 209 ? -27.100 12.431 16.750 1.00 88.56 209 VAL A N 1
ATOM 1745 C CA . VAL A 1 209 ? -27.336 13.826 17.175 1.00 88.56 209 VAL A CA 1
ATOM 1746 C C . VAL A 1 209 ? -28.476 14.476 16.392 1.00 88.56 209 VAL A C 1
ATOM 1748 O O . VAL A 1 209 ? -29.272 15.216 16.963 1.00 88.56 209 VAL A O 1
ATOM 1751 N N . ARG A 1 210 ? -28.603 14.192 15.090 1.00 89.50 210 ARG A N 1
ATOM 1752 C CA . ARG A 1 210 ? -29.716 14.713 14.277 1.00 89.50 210 ARG A CA 1
ATOM 1753 C C . ARG A 1 210 ? -31.069 14.155 14.714 1.00 89.50 210 ARG A C 1
ATOM 1755 O O . ARG A 1 210 ? -32.061 14.878 14.651 1.00 89.50 210 ARG A O 1
ATOM 1762 N N . ASN A 1 211 ? -31.101 12.904 15.166 1.00 88.12 211 ASN A N 1
ATOM 1763 C CA . ASN A 1 211 ? -32.320 12.238 15.624 1.00 88.12 211 ASN A CA 1
ATOM 1764 C C . ASN A 1 211 ? -32.696 12.624 17.071 1.00 88.12 211 ASN A C 1
ATOM 1766 O O . ASN A 1 211 ? -33.875 12.605 17.429 1.00 88.12 211 ASN A O 1
ATOM 1770 N N . LEU A 1 212 ? -31.714 13.035 17.880 1.00 83.12 212 LEU A N 1
ATOM 1771 C CA . LEU A 1 212 ? -31.875 13.441 19.284 1.00 83.12 212 LEU A CA 1
ATOM 1772 C C . LEU A 1 212 ? -32.694 14.716 19.505 1.00 83.12 212 LEU A C 1
ATOM 1774 O O . LEU A 1 212 ? -33.200 14.909 20.605 1.00 83.12 212 LEU A O 1
ATOM 1778 N N . ASN A 1 213 ? -32.934 15.529 18.470 1.00 66.50 213 ASN A N 1
ATOM 1779 C CA . ASN A 1 213 ? -33.844 16.684 18.546 1.00 66.50 213 ASN A CA 1
ATOM 1780 C C . ASN A 1 213 ? -35.292 16.320 18.957 1.00 66.50 213 ASN A C 1
ATOM 1782 O O . ASN A 1 213 ? -36.122 17.212 19.109 1.00 66.50 213 ASN A O 1
ATOM 1786 N N . SER A 1 214 ? -35.607 15.030 19.116 1.00 62.50 214 SER A N 1
ATOM 1787 C CA . SER A 1 214 ? -36.920 14.514 19.509 1.00 62.50 214 SER A CA 1
ATOM 1788 C C . SER A 1 214 ? -37.013 13.974 20.945 1.00 62.50 214 SER A C 1
ATOM 1790 O O . SER A 1 214 ? -38.120 13.663 21.376 1.00 62.50 214 SER A O 1
ATOM 1792 N N . VAL A 1 215 ? -35.907 13.872 21.698 1.00 58.50 215 VAL A N 1
ATOM 1793 C CA . VAL A 1 215 ? -35.894 13.232 23.030 1.00 58.50 215 VAL A CA 1
ATOM 1794 C C . VAL A 1 215 ? -35.228 14.158 24.051 1.00 58.50 215 VAL A C 1
ATOM 1796 O O . VAL A 1 215 ? -34.008 14.190 24.192 1.00 58.50 215 VAL A O 1
ATOM 1799 N N . ILE A 1 216 ? -36.053 14.961 24.724 1.00 63.34 216 ILE A N 1
ATOM 1800 C CA . ILE A 1 216 ? -35.677 15.819 25.853 1.00 63.34 216 ILE A CA 1
ATOM 1801 C C . ILE A 1 216 ? -35.852 14.963 27.109 1.00 63.34 216 ILE A C 1
ATOM 1803 O O . ILE A 1 216 ? -36.950 14.916 27.645 1.00 63.34 216 ILE A O 1
ATOM 1807 N N . ASP A 1 217 ? -34.818 14.245 27.537 1.00 71.94 217 ASP A N 1
ATOM 1808 C CA . ASP A 1 217 ? -34.863 13.487 28.792 1.00 71.94 217 ASP A CA 1
ATOM 1809 C C . ASP A 1 217 ? -33.498 13.467 29.496 1.00 71.94 217 ASP A C 1
ATOM 1811 O O . ASP A 1 217 ? -32.463 13.794 28.909 1.00 71.94 217 ASP A O 1
ATOM 1815 N N . GLU A 1 218 ? -33.532 13.100 30.779 1.00 68.25 218 GLU A N 1
ATOM 1816 C CA . GLU A 1 218 ? -32.490 13.222 31.816 1.00 68.25 218 GLU A CA 1
ATOM 1817 C C . GLU A 1 218 ? -31.125 12.556 31.501 1.00 68.25 218 GLU A C 1
ATOM 1819 O O . GLU A 1 218 ? -30.149 12.784 32.214 1.00 68.25 218 GLU A O 1
ATOM 1824 N N . ASP A 1 219 ? -30.991 11.823 30.390 1.00 81.00 219 ASP A N 1
ATOM 1825 C CA . ASP A 1 219 ? -29.767 11.107 29.979 1.00 81.00 219 ASP A CA 1
ATOM 1826 C C . ASP A 1 219 ? -28.768 11.941 29.144 1.00 81.00 219 ASP A C 1
ATOM 1828 O O . ASP A 1 219 ? -27.784 11.413 28.607 1.00 81.00 219 ASP A O 1
ATOM 1832 N N . TYR A 1 220 ? -28.979 13.255 29.023 1.00 85.69 220 TYR A N 1
ATOM 1833 C CA . TYR A 1 220 ? -28.166 14.125 28.162 1.00 85.69 220 TYR A CA 1
ATOM 1834 C C . TYR A 1 220 ? -26.674 14.103 28.539 1.00 85.69 220 TYR A C 1
ATOM 1836 O O . TYR A 1 220 ? -25.816 13.965 27.667 1.00 85.69 220 TYR A O 1
ATOM 1844 N N . GLU A 1 221 ? -26.339 14.178 29.831 1.00 89.75 221 GLU A N 1
ATOM 1845 C CA . GLU A 1 221 ? -24.942 14.187 30.292 1.00 89.75 221 GLU A CA 1
ATOM 1846 C C . GLU A 1 221 ? -24.217 12.870 29.973 1.00 89.75 221 GLU A C 1
ATOM 1848 O O . GLU A 1 221 ? -23.108 12.881 29.428 1.00 89.75 221 GLU A O 1
ATOM 1853 N N . TYR A 1 222 ? -24.854 11.726 30.247 1.00 88.56 222 TYR A N 1
ATOM 1854 C CA . TYR A 1 222 ? -24.292 10.413 29.928 1.00 88.56 222 TYR A CA 1
ATOM 1855 C C . TYR A 1 222 ? -24.051 10.260 28.421 1.00 88.56 222 TYR A C 1
ATOM 1857 O O . TYR A 1 222 ? -22.992 9.775 28.006 1.00 88.56 222 TYR A O 1
ATOM 1865 N N . PHE A 1 223 ? -25.000 10.721 27.599 1.00 88.06 223 PHE A N 1
ATOM 1866 C CA . PHE A 1 223 ? -24.861 10.716 26.148 1.00 88.06 223 PHE A CA 1
ATOM 1867 C C . PHE A 1 223 ? -23.638 11.525 25.693 1.00 88.06 223 PHE A C 1
ATOM 1869 O O . PHE A 1 223 ? -22.782 10.981 24.992 1.00 88.06 223 PHE A O 1
ATOM 1876 N N . TRP A 1 224 ? -23.490 12.782 26.126 1.00 89.75 224 TRP A N 1
ATOM 1877 C CA . TRP A 1 224 ? -22.350 13.614 25.714 1.00 89.75 224 TRP A CA 1
ATOM 1878 C C . TRP A 1 224 ? -21.013 13.080 26.205 1.00 89.75 224 TRP A C 1
ATOM 1880 O O . TRP A 1 224 ? -20.059 13.067 25.429 1.00 89.75 224 TRP A O 1
ATOM 1890 N N . ASN A 1 225 ? -20.946 12.573 27.437 1.00 91.94 225 ASN A N 1
ATOM 1891 C CA . ASN A 1 225 ? -19.733 11.953 27.968 1.00 91.94 225 ASN A CA 1
ATOM 1892 C C . ASN A 1 225 ? -19.319 10.732 27.132 1.00 91.94 225 ASN A C 1
ATOM 1894 O O . ASN A 1 225 ? -18.146 10.573 26.781 1.00 91.94 225 ASN A O 1
ATOM 1898 N N . LYS A 1 226 ? -20.286 9.897 26.734 1.00 89.12 226 LYS A N 1
ATOM 1899 C CA . LYS A 1 226 ? -20.041 8.768 25.830 1.00 89.12 226 LYS A CA 1
ATOM 1900 C C . LYS A 1 226 ? -19.576 9.235 24.445 1.00 89.12 226 LYS A C 1
ATOM 1902 O O . LYS A 1 226 ? -18.629 8.664 23.903 1.00 89.12 226 LYS A O 1
ATOM 1907 N N . MET A 1 227 ? -20.203 10.265 23.875 1.00 87.81 227 MET A N 1
ATOM 1908 C CA . MET A 1 227 ? -19.827 10.790 22.556 1.00 87.81 227 MET A CA 1
ATOM 1909 C C . MET A 1 227 ? -18.438 11.421 22.552 1.00 87.81 227 MET A C 1
ATOM 1911 O O . MET A 1 227 ? -17.654 11.178 21.634 1.00 87.81 227 MET A O 1
ATOM 1915 N N . PHE A 1 228 ? -18.114 12.186 23.591 1.00 92.75 228 PHE A N 1
ATOM 1916 C CA . PHE A 1 228 ? -16.802 12.791 23.760 1.00 92.75 228 PHE A CA 1
ATOM 1917 C C . PHE A 1 228 ? -15.710 11.718 23.830 1.00 92.75 228 PHE A C 1
ATOM 1919 O O . PHE A 1 228 ? -14.723 11.803 23.102 1.00 92.75 228 PHE A O 1
ATOM 1926 N N . LYS A 1 229 ? -15.946 10.635 24.582 1.00 92.00 229 LYS A N 1
ATOM 1927 C CA . LYS A 1 229 ? -15.032 9.487 24.636 1.00 92.00 229 LYS A CA 1
ATOM 1928 C C . LYS A 1 229 ? -14.809 8.836 23.262 1.00 92.00 229 LYS A C 1
ATOM 1930 O O . LYS A 1 229 ? -13.669 8.580 22.883 1.00 92.00 229 LYS A O 1
ATOM 1935 N N . ILE A 1 230 ? -15.873 8.601 22.485 1.00 90.19 230 ILE A N 1
ATOM 1936 C CA . ILE A 1 230 ? -15.759 8.046 21.118 1.00 90.19 230 ILE A CA 1
ATOM 1937 C C . ILE A 1 230 ? -14.945 8.979 20.214 1.00 90.19 230 ILE A C 1
ATOM 1939 O O . ILE A 1 230 ? -14.138 8.516 19.400 1.00 90.19 230 ILE A O 1
ATOM 1943 N N . TYR A 1 231 ? -15.152 10.291 20.339 1.00 93.81 231 TYR A N 1
ATOM 1944 C CA . TYR A 1 231 ? -14.406 11.291 19.587 1.00 93.81 231 TYR A CA 1
ATOM 1945 C C . TYR A 1 231 ? -12.914 11.275 19.946 1.00 93.81 231 TYR A C 1
ATOM 1947 O O . TYR A 1 231 ? -12.083 11.235 19.037 1.00 93.81 231 TYR A O 1
ATOM 1955 N N . GLU A 1 232 ? -12.567 11.239 21.236 1.00 94.94 232 GLU A N 1
ATOM 1956 C CA . GLU A 1 232 ? -11.178 11.134 21.698 1.00 94.94 232 GLU A CA 1
ATOM 1957 C C . GLU A 1 232 ? -10.497 9.860 21.178 1.00 94.94 232 GLU A C 1
ATOM 1959 O O . GLU A 1 232 ? -9.425 9.944 20.572 1.00 94.94 232 GLU A O 1
ATOM 1964 N N . GLU A 1 233 ? -11.144 8.694 21.310 1.00 94.00 233 GLU A N 1
ATOM 1965 C CA . GLU A 1 233 ? -10.631 7.415 20.791 1.00 94.00 233 GLU A CA 1
ATOM 1966 C C . GLU A 1 233 ? -10.425 7.461 19.266 1.00 94.00 233 GLU A C 1
ATOM 1968 O O . GLU A 1 233 ? -9.406 6.996 18.738 1.00 94.00 233 GLU A O 1
ATOM 1973 N N . THR A 1 234 ? -11.367 8.063 18.534 1.00 95.00 234 THR A N 1
ATOM 1974 C CA . THR A 1 234 ? -11.282 8.222 17.076 1.00 95.00 234 THR A CA 1
ATOM 1975 C C . THR A 1 234 ? -10.136 9.149 16.677 1.00 95.00 234 THR A C 1
ATOM 1977 O O . THR A 1 234 ? -9.392 8.847 15.738 1.00 95.00 234 THR A O 1
ATOM 1980 N N . LEU A 1 235 ? -9.964 10.266 17.388 1.00 96.56 235 LEU A N 1
ATOM 1981 C CA . LEU A 1 235 ? -8.907 11.238 17.132 1.00 96.56 235 LEU A CA 1
ATOM 1982 C C . LEU A 1 235 ? -7.523 10.640 17.401 1.00 96.56 235 LEU A C 1
ATOM 1984 O O . LEU A 1 235 ? -6.622 10.790 16.574 1.00 96.56 235 LEU A O 1
ATOM 1988 N N . GLU A 1 236 ? -7.355 9.917 18.507 1.00 96.50 236 GLU A N 1
ATOM 1989 C CA . GLU A 1 236 ? -6.111 9.214 18.827 1.00 96.50 236 GLU A CA 1
ATOM 1990 C C . GLU A 1 236 ? -5.779 8.165 17.751 1.00 96.50 236 GLU A C 1
ATOM 1992 O O . GLU A 1 236 ? -4.660 8.110 17.230 1.00 96.50 236 GLU A O 1
ATOM 1997 N N . THR A 1 237 ? -6.779 7.385 17.331 1.00 96.88 237 THR A N 1
ATOM 1998 C CA . THR A 1 237 ? -6.628 6.391 16.257 1.00 96.88 237 THR A CA 1
ATOM 1999 C C . THR A 1 237 ? -6.237 7.047 14.935 1.00 96.88 237 THR A C 1
ATOM 2001 O O . THR A 1 237 ? -5.354 6.555 14.226 1.00 96.88 237 THR A O 1
ATOM 2004 N N . TYR A 1 238 ? -6.844 8.190 14.610 1.00 96.94 238 TYR A N 1
ATOM 2005 C CA . TYR A 1 238 ? -6.490 8.982 13.439 1.00 96.94 238 TYR A CA 1
ATOM 2006 C C . TYR A 1 238 ? -5.048 9.496 13.508 1.00 96.94 238 TYR A C 1
ATOM 2008 O O . TYR A 1 238 ? -4.350 9.463 12.498 1.00 96.94 238 TYR A O 1
ATOM 2016 N N . GLN A 1 239 ? -4.565 9.933 14.673 1.00 96.75 239 GLN A N 1
ATOM 2017 C CA . GLN A 1 239 ? -3.176 10.370 14.841 1.00 96.75 239 GLN A CA 1
ATOM 2018 C C . GLN A 1 239 ? -2.185 9.217 14.630 1.00 96.75 239 GLN A C 1
ATOM 2020 O O . GLN A 1 239 ? -1.178 9.392 13.937 1.00 96.75 239 GLN A O 1
ATOM 2025 N N . ILE A 1 240 ? -2.484 8.024 15.157 1.00 96.25 240 ILE A N 1
ATOM 2026 C CA . ILE A 1 240 ? -1.685 6.810 14.926 1.00 96.25 240 ILE A CA 1
ATOM 2027 C C . ILE A 1 240 ? -1.681 6.459 13.434 1.00 96.25 240 ILE A C 1
ATOM 2029 O O . ILE A 1 240 ? -0.617 6.257 12.842 1.00 96.25 240 ILE A O 1
ATOM 2033 N N . PHE A 1 241 ? -2.856 6.455 12.802 1.00 96.06 241 PHE A N 1
ATOM 2034 C CA . PHE A 1 241 ? -2.995 6.243 11.365 1.00 96.06 241 PHE A CA 1
ATOM 2035 C C . PHE A 1 241 ? -2.180 7.266 10.566 1.00 96.06 241 PHE A C 1
ATOM 2037 O O . PHE A 1 241 ? -1.381 6.889 9.710 1.00 96.06 241 PHE A O 1
ATOM 2044 N N . ALA A 1 242 ? -2.313 8.555 10.874 1.00 94.94 242 ALA A N 1
ATOM 2045 C CA . ALA A 1 242 ? -1.581 9.625 10.215 1.00 94.94 242 ALA A CA 1
ATOM 2046 C C . ALA A 1 242 ? -0.070 9.450 10.382 1.00 94.94 242 ALA A C 1
ATOM 2048 O O . ALA A 1 242 ? 0.661 9.668 9.426 1.00 94.94 242 ALA A O 1
ATOM 2049 N N . LYS A 1 243 ? 0.417 8.990 11.540 1.00 93.88 243 LYS A N 1
ATOM 2050 C CA . LYS A 1 243 ? 1.842 8.699 11.756 1.00 93.88 243 LYS A CA 1
ATOM 2051 C C . LYS A 1 243 ? 2.346 7.568 10.854 1.00 93.88 243 LYS A C 1
ATOM 2053 O O . LYS A 1 243 ? 3.369 7.740 10.195 1.00 93.88 243 LYS A O 1
ATOM 2058 N N . ILE A 1 244 ? 1.608 6.460 10.769 1.00 93.00 244 ILE A N 1
ATOM 2059 C CA . ILE A 1 244 ? 1.946 5.309 9.910 1.00 93.00 244 ILE A CA 1
ATOM 2060 C C . ILE A 1 244 ? 1.918 5.713 8.430 1.00 93.00 244 ILE A C 1
ATOM 2062 O O . ILE A 1 244 ? 2.827 5.398 7.659 1.00 93.00 244 ILE A O 1
ATOM 2066 N N . PHE A 1 245 ? 0.873 6.438 8.026 1.00 89.62 245 PHE A N 1
ATOM 2067 C CA . PHE A 1 245 ? 0.638 6.805 6.635 1.00 89.62 245 PHE A CA 1
ATOM 2068 C C . PHE A 1 245 ? 1.309 8.106 6.214 1.00 89.62 245 PHE A C 1
ATOM 2070 O O . PHE A 1 245 ? 1.367 8.356 5.018 1.00 89.62 245 PHE A O 1
ATOM 2077 N N . ARG A 1 246 ? 1.902 8.901 7.111 1.00 88.44 246 ARG A N 1
ATOM 2078 C CA . ARG A 1 246 ? 2.686 10.091 6.735 1.00 88.44 246 ARG A CA 1
ATOM 2079 C C . ARG A 1 246 ? 3.795 9.719 5.760 1.00 88.44 246 ARG A C 1
ATOM 2081 O O . ARG A 1 246 ? 3.982 10.398 4.751 1.00 88.44 246 ARG A O 1
ATOM 2088 N N . SER A 1 247 ? 4.465 8.596 6.012 1.00 76.81 247 SER A N 1
ATOM 2089 C CA . SER A 1 247 ? 5.452 8.044 5.088 1.00 76.81 247 SER A CA 1
ATOM 2090 C C . SER A 1 247 ? 4.814 7.655 3.755 1.00 76.81 247 SER A C 1
ATOM 2092 O O . SER A 1 247 ? 5.396 7.906 2.710 1.00 76.81 247 SER A O 1
ATOM 2094 N N . VAL A 1 248 ? 3.609 7.078 3.757 1.00 77.62 248 VAL A N 1
ATOM 2095 C CA . VAL A 1 248 ? 2.891 6.680 2.532 1.00 77.62 248 VAL A CA 1
ATOM 2096 C C . VAL A 1 248 ? 2.394 7.892 1.733 1.00 77.62 248 VAL A C 1
ATOM 2098 O O . VAL A 1 248 ? 2.550 7.921 0.521 1.00 77.62 248 VAL A O 1
ATOM 2101 N N . VAL A 1 249 ? 1.842 8.919 2.378 1.00 78.06 249 VAL A N 1
ATOM 2102 C CA . VAL A 1 249 ? 1.359 10.144 1.720 1.00 78.06 249 VAL A CA 1
ATOM 2103 C C . VAL A 1 249 ? 2.527 10.930 1.132 1.00 78.06 249 VAL A C 1
ATOM 2105 O O . VAL A 1 249 ? 2.454 11.362 -0.016 1.00 78.06 249 VAL A O 1
ATOM 2108 N N . SER A 1 250 ? 3.639 11.035 1.868 1.00 76.25 250 SER A N 1
ATOM 2109 C CA . SER A 1 250 ? 4.883 11.589 1.326 1.00 76.25 250 SER A CA 1
ATOM 2110 C C . SER A 1 250 ? 5.325 10.822 0.070 1.00 76.25 250 SER A C 1
ATOM 2112 O O . SER A 1 250 ? 5.610 11.440 -0.954 1.00 76.25 250 SER A O 1
ATOM 2114 N N . LYS A 1 251 ? 5.267 9.479 0.092 1.00 69.31 251 LYS A N 1
ATOM 2115 C CA . LYS A 1 251 ? 5.563 8.629 -1.079 1.00 69.31 251 LYS A CA 1
ATOM 2116 C C . LYS A 1 251 ? 4.633 8.892 -2.262 1.00 69.31 251 LYS A C 1
ATOM 2118 O O . LYS A 1 251 ? 5.114 8.960 -3.387 1.00 69.31 251 LYS A O 1
ATOM 2123 N N . VAL A 1 252 ? 3.324 9.021 -2.039 1.00 74.31 252 VAL A N 1
ATOM 2124 C CA . VAL A 1 252 ? 2.357 9.286 -3.120 1.00 74.31 252 VAL A CA 1
ATOM 2125 C C . VAL A 1 252 ? 2.646 10.634 -3.772 1.00 74.31 252 VAL A C 1
ATOM 2127 O O . VAL A 1 252 ? 2.704 10.708 -4.996 1.00 74.31 252 VAL A O 1
ATOM 2130 N N . ASN A 1 253 ? 2.910 11.672 -2.976 1.00 76.81 253 ASN A N 1
ATOM 2131 C CA . ASN A 1 253 ? 3.257 12.991 -3.500 1.00 76.81 253 ASN A CA 1
ATOM 2132 C C . ASN A 1 253 ? 4.556 12.948 -4.318 1.00 76.81 253 ASN A C 1
ATOM 2134 O O . ASN A 1 253 ? 4.598 13.476 -5.425 1.00 76.81 253 ASN A O 1
ATOM 2138 N N . TRP A 1 254 ? 5.584 12.246 -3.831 1.00 76.06 254 TRP A N 1
ATOM 2139 C CA . TRP A 1 254 ? 6.815 12.019 -4.592 1.00 76.06 254 TRP A CA 1
ATOM 2140 C C . TRP A 1 254 ? 6.571 11.245 -5.892 1.00 76.06 254 TRP A C 1
ATOM 2142 O O . TRP A 1 254 ? 7.058 11.653 -6.943 1.00 76.06 254 TRP A O 1
ATOM 2152 N N . ARG A 1 255 ? 5.773 10.170 -5.860 1.00 74.75 255 ARG A N 1
ATOM 2153 C CA . ARG A 1 255 ? 5.407 9.392 -7.056 1.00 74.75 255 ARG A CA 1
ATOM 2154 C C . ARG A 1 255 ? 4.699 10.270 -8.088 1.00 74.75 255 ARG A C 1
ATOM 2156 O O . ARG A 1 255 ? 5.052 10.207 -9.259 1.00 74.75 255 ARG A O 1
ATOM 2163 N N . LEU A 1 256 ? 3.742 11.099 -7.666 1.00 81.31 256 LEU A N 1
ATOM 2164 C CA . LEU A 1 256 ? 3.028 12.020 -8.555 1.00 81.31 256 LEU A CA 1
ATOM 2165 C C . LEU A 1 256 ? 3.970 13.049 -9.185 1.00 81.31 256 LEU A C 1
ATOM 2167 O O . LEU A 1 256 ? 3.898 13.264 -10.389 1.00 81.31 256 LEU A O 1
ATOM 2171 N N . LEU A 1 257 ? 4.890 13.630 -8.410 1.00 79.81 257 LEU A N 1
ATOM 2172 C CA . LEU A 1 257 ? 5.884 14.566 -8.943 1.00 79.81 257 LEU A CA 1
ATOM 2173 C C . LEU A 1 257 ? 6.783 13.909 -9.993 1.00 79.81 257 LEU A C 1
ATOM 2175 O O . LEU A 1 257 ? 7.041 14.511 -11.033 1.00 79.81 257 LEU A O 1
ATOM 2179 N N . ILE A 1 258 ? 7.217 12.668 -9.759 1.00 78.56 258 ILE A N 1
ATOM 2180 C CA . ILE A 1 258 ? 8.056 11.957 -10.726 1.00 78.56 258 ILE A CA 1
ATOM 2181 C C . ILE A 1 258 ? 7.251 11.581 -11.976 1.00 78.56 258 ILE A C 1
ATOM 2183 O O . ILE A 1 258 ? 7.765 11.728 -13.079 1.00 78.56 258 ILE A O 1
ATOM 2187 N N . ILE A 1 259 ? 5.988 11.159 -11.839 1.00 80.94 259 ILE A N 1
ATOM 2188 C CA . ILE A 1 259 ? 5.110 10.880 -12.990 1.00 80.94 259 ILE A CA 1
ATOM 2189 C C . ILE A 1 259 ? 4.872 12.150 -13.815 1.00 80.94 259 ILE A C 1
ATOM 2191 O O . ILE A 1 259 ? 4.957 12.103 -15.037 1.00 80.94 259 ILE A O 1
ATOM 2195 N N . LEU A 1 260 ? 4.626 13.292 -13.171 1.00 83.69 260 LEU A N 1
ATOM 2196 C CA . LEU A 1 260 ? 4.453 14.568 -13.866 1.00 83.69 260 LEU A CA 1
ATOM 2197 C C . LEU A 1 260 ? 5.737 14.995 -14.585 1.00 83.69 260 LEU A C 1
ATOM 2199 O O . LEU A 1 260 ? 5.690 15.361 -15.758 1.00 83.69 260 LEU A O 1
ATOM 2203 N N . ALA A 1 261 ? 6.890 14.899 -13.916 1.00 78.12 261 ALA A N 1
ATOM 2204 C CA . ALA A 1 261 ? 8.186 15.165 -14.537 1.00 78.12 261 ALA A CA 1
ATOM 2205 C C . ALA A 1 261 ? 8.428 14.237 -15.736 1.00 78.12 261 ALA A C 1
ATOM 2207 O O . ALA A 1 261 ? 8.862 14.680 -16.797 1.00 78.12 261 ALA A O 1
ATOM 2208 N N . TYR A 1 262 ? 8.067 12.964 -15.594 1.00 80.81 262 TYR A N 1
ATOM 2209 C CA . TYR A 1 262 ? 8.149 11.964 -16.644 1.00 80.81 262 TYR A CA 1
ATOM 2210 C C . TYR A 1 262 ? 7.241 12.282 -17.838 1.00 80.81 262 TYR A C 1
ATOM 2212 O O . TYR A 1 262 ? 7.713 12.246 -18.971 1.00 80.81 262 TYR A O 1
ATOM 2220 N N . GLU A 1 263 ? 5.972 12.637 -17.621 1.00 83.56 263 GLU A N 1
ATOM 2221 C CA . GLU A 1 263 ? 5.069 13.028 -18.710 1.00 83.56 263 GLU A CA 1
ATOM 2222 C C . GLU A 1 263 ? 5.600 14.238 -19.479 1.00 83.56 263 GLU A C 1
ATOM 2224 O O . GLU A 1 263 ? 5.507 14.287 -20.708 1.00 83.56 263 GLU A O 1
ATOM 2229 N N . ILE A 1 264 ? 6.180 15.208 -18.767 1.00 81.38 264 ILE A N 1
ATOM 2230 C CA . ILE A 1 264 ? 6.819 16.375 -19.375 1.00 81.38 264 ILE A CA 1
ATOM 2231 C C . ILE A 1 264 ? 8.024 15.930 -20.214 1.00 81.38 264 ILE A C 1
ATOM 2233 O O . ILE A 1 264 ? 8.117 16.303 -21.384 1.00 81.38 264 ILE A O 1
ATOM 2237 N N . CYS A 1 265 ? 8.907 15.086 -19.672 1.00 80.25 265 CYS A N 1
ATOM 2238 C CA . CYS A 1 265 ? 10.050 14.541 -20.407 1.00 80.25 265 CYS A CA 1
ATOM 2239 C C . CYS A 1 265 ? 9.619 13.758 -21.653 1.00 80.25 265 CYS A C 1
ATOM 2241 O O . CYS A 1 265 ? 10.176 13.970 -22.730 1.00 80.25 265 CYS A O 1
ATOM 2243 N N . LEU A 1 266 ? 8.603 12.900 -21.545 1.00 80.06 266 LEU A N 1
ATOM 2244 C CA . LEU A 1 266 ? 8.091 12.111 -22.663 1.00 80.06 266 LEU A CA 1
ATOM 2245 C C . LEU A 1 266 ? 7.514 13.015 -23.759 1.00 80.06 266 LEU A C 1
ATOM 2247 O O . LEU A 1 266 ? 7.833 12.838 -24.934 1.00 80.06 266 LEU A O 1
ATOM 2251 N N . LYS A 1 267 ? 6.713 14.022 -23.382 1.00 85.94 267 LYS A N 1
ATOM 2252 C CA . LYS A 1 267 ? 6.172 15.017 -24.321 1.00 85.94 267 LYS A CA 1
ATOM 2253 C C . LYS A 1 267 ? 7.289 15.786 -25.029 1.00 85.94 267 LYS A C 1
ATOM 2255 O O . LYS A 1 267 ? 7.189 16.009 -26.234 1.00 85.94 267 LYS A O 1
ATOM 2260 N N . LEU A 1 268 ? 8.362 16.151 -24.323 1.00 80.94 268 LEU A N 1
ATOM 2261 C CA . LEU A 1 268 ? 9.527 16.821 -24.915 1.00 80.94 268 LEU A CA 1
ATOM 2262 C C . LEU A 1 268 ? 10.284 15.908 -25.892 1.00 80.94 268 LEU A C 1
ATOM 2264 O O . LEU A 1 268 ? 10.618 16.342 -26.994 1.00 80.94 268 LEU A O 1
ATOM 2268 N N . ILE A 1 269 ? 10.500 14.639 -25.532 1.00 80.00 269 ILE A N 1
ATOM 2269 C CA . ILE A 1 269 ? 11.162 13.651 -26.399 1.00 80.00 269 ILE A CA 1
ATOM 2270 C C . ILE A 1 269 ? 10.332 13.406 -27.664 1.00 80.00 269 ILE A C 1
ATOM 2272 O O . ILE A 1 269 ? 10.868 13.474 -28.770 1.00 80.00 269 ILE A O 1
ATOM 2276 N N . LEU A 1 270 ? 9.022 13.184 -27.523 1.00 80.44 270 LEU A N 1
ATOM 2277 C CA . LEU A 1 270 ? 8.111 12.982 -28.653 1.00 80.44 270 LEU A CA 1
ATOM 2278 C C . LEU A 1 270 ? 8.059 14.213 -29.562 1.00 80.44 270 LEU A C 1
ATOM 2280 O O . LEU A 1 270 ? 8.127 14.073 -30.782 1.00 80.44 270 LEU A O 1
ATOM 2284 N N . ARG A 1 271 ? 8.005 15.422 -28.988 1.00 85.00 271 ARG A N 1
ATOM 2285 C CA . ARG A 1 271 ? 8.026 16.674 -29.757 1.00 85.00 271 ARG A CA 1
ATOM 2286 C C . ARG A 1 271 ? 9.312 16.822 -30.572 1.00 85.00 271 ARG A C 1
ATOM 2288 O O . ARG A 1 271 ? 9.241 17.173 -31.751 1.00 85.00 271 ARG A O 1
ATOM 2295 N N . ASN A 1 272 ? 10.468 16.531 -29.975 1.00 79.06 272 ASN A N 1
ATOM 2296 C CA . ASN A 1 272 ? 11.758 16.598 -30.666 1.00 79.06 272 ASN A CA 1
ATOM 2297 C C . ASN A 1 272 ? 11.856 15.538 -31.769 1.00 79.06 272 ASN A C 1
ATOM 2299 O O . ASN A 1 272 ? 12.302 15.836 -32.876 1.00 79.06 272 ASN A O 1
ATOM 2303 N N . TYR A 1 273 ? 11.372 14.322 -31.504 1.00 80.44 273 TYR A N 1
ATOM 2304 C CA . TYR A 1 273 ? 11.365 13.242 -32.486 1.00 80.44 273 TYR A CA 1
ATOM 2305 C C . TYR A 1 273 ? 10.476 13.564 -33.695 1.00 80.44 273 TYR A C 1
ATOM 2307 O O . TYR A 1 273 ? 10.929 13.459 -34.836 1.00 80.44 273 TYR A O 1
ATOM 2315 N N . LEU A 1 274 ? 9.243 14.031 -33.458 1.00 83.44 274 LEU A N 1
ATOM 2316 C CA . LEU A 1 274 ? 8.328 14.451 -34.523 1.00 83.44 274 LEU A CA 1
ATOM 2317 C C . LEU A 1 274 ? 8.925 15.592 -35.353 1.00 83.44 274 LEU A C 1
ATOM 2319 O O . LEU A 1 274 ? 8.901 15.525 -36.581 1.00 83.44 274 LEU A O 1
ATOM 2323 N N . SER A 1 275 ? 9.542 16.583 -34.702 1.00 83.75 275 SER A N 1
ATOM 2324 C CA . SER A 1 275 ? 10.196 17.704 -35.391 1.00 83.75 2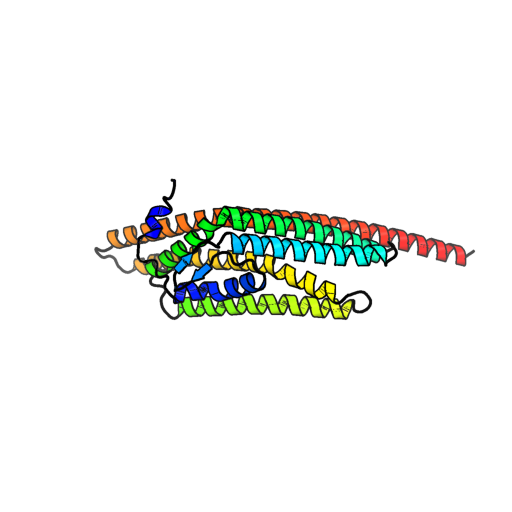75 SER A CA 1
ATOM 2325 C C . SER A 1 275 ? 11.335 17.232 -36.307 1.00 83.75 275 SER A C 1
ATOM 2327 O O . SER A 1 275 ? 11.390 17.626 -37.470 1.00 83.75 275 SER A O 1
ATOM 2329 N N . CYS A 1 276 ? 12.197 16.320 -35.842 1.00 78.69 276 CYS A N 1
ATOM 2330 C CA . CYS A 1 276 ? 13.260 15.742 -36.672 1.00 78.69 276 CYS A CA 1
ATOM 2331 C C . CYS A 1 276 ? 12.718 14.892 -37.830 1.00 78.69 276 CYS A C 1
ATOM 2333 O O . CYS A 1 276 ? 13.266 14.933 -38.932 1.00 78.69 276 CYS A O 1
ATOM 2335 N N . SER A 1 277 ? 11.644 14.128 -37.604 1.00 78.88 277 SER A N 1
ATOM 2336 C CA . SER A 1 277 ? 11.033 13.305 -38.654 1.00 78.88 277 SER A CA 1
ATOM 2337 C C . SER A 1 277 ? 10.455 14.162 -39.784 1.00 78.88 277 SER A C 1
ATOM 2339 O O . SER A 1 277 ? 10.716 13.873 -40.951 1.00 78.88 277 SER A O 1
ATOM 2341 N N . LEU A 1 278 ? 9.789 15.270 -39.435 1.00 81.06 278 LEU A N 1
ATOM 2342 C CA . LEU A 1 278 ? 9.224 16.224 -40.389 1.00 81.06 278 LEU A CA 1
ATOM 2343 C C . LEU A 1 278 ? 10.315 16.875 -41.252 1.00 81.06 278 LEU A C 1
ATOM 2345 O O . LEU A 1 278 ? 10.168 16.943 -42.474 1.00 81.06 278 LEU A O 1
ATOM 2349 N N . ILE A 1 279 ? 11.441 17.272 -40.644 1.00 82.38 279 ILE A N 1
ATOM 2350 C CA . ILE A 1 279 ? 12.605 17.829 -41.361 1.00 82.38 279 ILE A CA 1
ATOM 2351 C C . ILE A 1 279 ? 13.234 16.791 -42.302 1.00 82.38 279 ILE A C 1
ATOM 2353 O O . ILE A 1 279 ? 13.673 17.113 -43.410 1.00 82.38 279 ILE A O 1
ATOM 2357 N N . ARG A 1 280 ? 13.280 15.519 -41.894 1.00 78.38 280 ARG A N 1
ATOM 2358 C CA . ARG A 1 280 ? 13.843 14.460 -42.738 1.00 78.38 280 ARG A CA 1
ATOM 2359 C C . ARG A 1 280 ? 12.953 14.186 -43.947 1.00 78.38 280 ARG A C 1
ATOM 2361 O O . ARG A 1 280 ? 13.471 14.057 -45.052 1.00 78.38 280 ARG A O 1
ATOM 2368 N N . THR A 1 281 ? 11.633 14.160 -43.761 1.00 78.62 281 THR A N 1
ATOM 2369 C CA . THR A 1 281 ? 10.689 14.016 -44.876 1.00 78.62 281 THR A CA 1
ATOM 2370 C C . THR A 1 281 ? 10.747 15.204 -45.830 1.00 78.62 281 THR A C 1
ATOM 2372 O O . THR A 1 281 ? 10.812 14.982 -47.035 1.00 78.62 281 THR A O 1
ATOM 2375 N N . SER A 1 282 ? 10.814 16.447 -45.338 1.00 77.69 282 SER A N 1
ATOM 2376 C CA . SER A 1 282 ? 10.886 17.622 -46.220 1.00 77.69 282 SER A CA 1
ATOM 2377 C C . SER A 1 282 ? 12.172 17.650 -47.051 1.00 77.69 282 SER A C 1
ATOM 2379 O O . SER A 1 282 ? 12.121 17.935 -48.245 1.00 77.69 282 SER A O 1
ATOM 2381 N N . THR A 1 283 ? 13.310 17.261 -46.466 1.00 74.31 283 THR A N 1
ATOM 2382 C CA . THR A 1 283 ? 14.586 17.162 -47.196 1.00 74.31 283 THR A CA 1
ATOM 2383 C C . THR A 1 283 ? 14.561 16.075 -48.281 1.00 74.31 283 THR A C 1
ATOM 2385 O O . THR A 1 283 ? 15.140 16.263 -49.349 1.00 74.31 283 THR A O 1
ATOM 2388 N N . ILE A 1 284 ? 13.883 14.944 -48.043 1.00 76.50 284 ILE A N 1
ATOM 2389 C CA . ILE A 1 284 ? 13.738 13.871 -49.045 1.00 76.50 284 ILE A CA 1
ATOM 2390 C C . ILE A 1 284 ? 12.848 14.331 -50.205 1.00 76.50 284 ILE A C 1
ATOM 2392 O O . ILE A 1 284 ? 13.233 14.154 -51.358 1.00 76.50 284 ILE A O 1
ATOM 2396 N N . TYR A 1 285 ? 11.714 14.981 -49.918 1.00 71.81 285 TYR A N 1
ATOM 2397 C CA . TYR A 1 285 ? 10.851 15.544 -50.962 1.00 71.81 285 TYR A CA 1
ATOM 2398 C C . TYR A 1 285 ? 11.586 16.585 -51.816 1.00 71.81 285 TYR A C 1
ATOM 2400 O O . TYR A 1 285 ? 11.479 16.541 -53.038 1.00 71.81 285 TYR A O 1
ATOM 2408 N N . PHE A 1 286 ? 12.395 17.453 -51.199 1.00 73.25 286 PHE A N 1
ATOM 2409 C CA . PHE A 1 286 ? 13.184 18.455 -51.924 1.00 73.25 286 PHE A CA 1
ATOM 2410 C C . PHE A 1 286 ? 14.260 17.836 -52.833 1.00 73.25 286 PHE A C 1
ATOM 2412 O O . PHE A 1 286 ? 14.533 18.354 -53.912 1.00 73.25 286 PHE A O 1
ATOM 2419 N N . ARG A 1 287 ? 14.860 16.705 -52.434 1.00 68.38 287 ARG A N 1
ATOM 2420 C CA . ARG A 1 287 ? 15.843 15.980 -53.260 1.00 68.38 287 ARG A CA 1
ATOM 2421 C C . ARG A 1 287 ? 15.231 15.208 -54.427 1.00 68.38 287 ARG A C 1
ATOM 2423 O O . ARG A 1 287 ? 15.950 14.941 -55.375 1.00 68.38 287 ARG A O 1
ATOM 2430 N N . CYS A 1 288 ? 13.960 14.818 -54.352 1.00 68.94 288 CYS A N 1
ATOM 2431 C CA . CYS A 1 288 ? 13.271 14.140 -55.455 1.00 68.94 288 CYS A CA 1
ATOM 2432 C C . CYS A 1 288 ? 12.660 15.110 -56.479 1.00 68.94 288 CYS A C 1
ATOM 2434 O O . CYS A 1 288 ? 12.266 14.667 -57.553 1.00 68.94 288 CYS A O 1
ATOM 2436 N N . SER A 1 289 ? 12.547 16.401 -56.152 1.00 65.81 289 SER A N 1
ATOM 2437 C CA . SER A 1 289 ? 12.016 17.435 -57.053 1.00 65.81 289 SER A CA 1
ATOM 2438 C C . SER A 1 289 ? 13.075 18.175 -57.884 1.00 65.81 289 SER A C 1
ATOM 2440 O O . SER A 1 289 ? 12.705 19.031 -58.683 1.00 65.81 289 SER A O 1
ATOM 2442 N N . LEU A 1 290 ? 14.363 17.891 -57.664 1.00 62.50 290 LEU A N 1
ATOM 2443 C CA . LEU A 1 290 ? 15.518 18.427 -58.400 1.00 62.50 290 LEU A CA 1
ATOM 2444 C C . LEU A 1 290 ? 16.105 17.335 -59.296 1.00 62.50 290 LEU A C 1
ATOM 2446 O O . LEU A 1 290 ? 16.493 17.675 -60.433 1.00 62.50 290 LEU A O 1
#

Radius of gyration: 25.6 Å; chains: 1; bounding box: 59×36×90 Å